Protein AF-A0AAV0UNS2-F1 (afdb_monomer_lite)

Organism: NCBI:txid86335

Secondary structure (DSSP, 8-state):
-------------------------HHHHHHHHHHHHHHHHHHHHHHHHHHHHHT-SGGGGGGHHHHHHHHHHHHHHHHHHHHHH-S-TT------HHHHHHHHHHHHHHHHHHTTTS-HHHHHHHHHHHHHHHHHHHHHHHHHHHHTTGGGGGGG--HHHHHHHHHHHHHHHHHHHHHHHH-S---SHHHHHHHTT-HHHHHHHHHHHHHHHHHHHHHHH---HHHHHHHHHHHHHHHHHHHHHHT--HHHHHHTTSSPPP-PPPPHHHHHHT--GGG--GGGTGGGHHHHHHHHHHHHHHHHHHHHHHHHHHTS---HHHHHHHHHHHHHHHHHHTTS-TTHHHHT-----S-S-HHHHHHHHHHH-

Sequence (369 aa):
MDSLYHGNSSVSRVSLTYKKNVRWNLAHITNALMYGIINSILTIPTMYGYAVILFTHKDFAGFMPALSKLVIYSSAVHQVMFTLVSSLPFSIGQVQDAGLIFLGTMTTSICNSLGDDVPVKAKVTTSIVVISIATASLGVFLVVVGKLKLAALASYLPMPVIGGYLAFIGIFCFYAGLALCTGLVVNSFESMISVFNNAHDVLLCVPGILGGALLFIVSRRYDNSFILSGSILIMPIVFFFILLIGGISVNDARDGGWIDPAKDPATVSDLIGLFDFSLVHWDQLPKQFETWIGMAFIVALSSCLDIAAIELEMGKKLDLNHELKTGWLVKRRQWSAGRLYGVVYFLANYLHLPFQDQLSHRWYLRDYL

Radius of gyration: 22.92 Å; chains: 1; bounding box: 53×53×87 Å

Foldseek 3Di:
DDDDDDDPPPPDPPPCPPPPPDPDDPVNVVVVVVVVVLVCLVVLVVLLLLLCLLQVDPLCLQVSLLSSVLSVLLLVLLQVLCCVQPPDPLFHQDFDLLLSNLLSVLLNVLDVVVPPVADSLLSLLQSLVLSLVLLLVLLVLLLVCLVVVVLVVLVVDDPVVVVVSVVVSVVSVVQSLLCVQQVHNRDDPVSVVVLVVDPLSVVSCVLVVVLVVVLVVCLVPDLDSCSSSVSSVVSVVVVVVCCVVVVNDPVNCCVSVVDPDDDDNDDPVNNVSSNDPVSHPVVSNVVSVVSSVVSSVSLSSVQSVLQVVVCVVVVHHDSSSVRSVSSVVSVVVLVVVCPPPSRSNRSSSHDDTRPPPPSVVVVVVVVPD

Structure (mmCIF, N/CA/C/O backbone):
data_AF-A0AAV0UNS2-F1
#
_entry.id   AF-A0AAV0UNS2-F1
#
loop_
_atom_site.group_PDB
_atom_site.id
_atom_site.type_symbol
_atom_site.label_atom_id
_atom_site.label_alt_id
_atom_site.label_comp_id
_atom_site.label_asym_id
_atom_site.label_entity_id
_atom_site.label_seq_id
_atom_site.pdbx_PDB_ins_code
_atom_site.Cartn_x
_atom_site.Cartn_y
_atom_site.Cartn_z
_atom_site.occupancy
_atom_site.B_iso_or_equiv
_atom_site.auth_seq_id
_atom_site.auth_comp_id
_atom_site.auth_asym_id
_atom_site.auth_atom_id
_atom_site.pdbx_PDB_model_num
ATOM 1 N N . MET A 1 1 ? -20.290 16.309 65.318 1.00 29.72 1 MET A N 1
ATOM 2 C CA . MET A 1 1 ? -19.111 16.387 64.439 1.00 29.72 1 MET A CA 1
ATOM 3 C C . MET A 1 1 ? -19.292 15.331 63.370 1.00 29.72 1 MET A C 1
ATOM 5 O O . MET A 1 1 ? -19.339 14.160 63.711 1.00 29.72 1 MET A O 1
ATOM 9 N N . ASP A 1 2 ? -19.533 15.827 62.155 1.00 26.91 2 ASP A N 1
ATOM 10 C CA . ASP A 1 2 ? -19.316 15.223 60.829 1.00 26.91 2 ASP A CA 1
ATOM 11 C C . ASP A 1 2 ? -20.094 13.931 60.514 1.00 26.91 2 ASP A C 1
ATOM 13 O O . ASP A 1 2 ? -19.799 12.864 61.029 1.00 26.91 2 ASP A O 1
ATOM 17 N N . SER A 1 3 ? -21.232 13.964 59.807 1.00 27.03 3 SER A N 1
ATOM 18 C CA . SER A 1 3 ? -21.504 14.410 58.422 1.00 27.03 3 SER A CA 1
ATOM 19 C C . SER A 1 3 ? -20.817 13.554 57.344 1.00 27.03 3 SER A C 1
ATOM 21 O O . SER A 1 3 ? -19.607 13.375 57.383 1.00 27.03 3 SER A O 1
ATOM 23 N N . LEU A 1 4 ? -21.626 13.128 56.356 1.00 28.44 4 LEU A N 1
ATOM 24 C CA . LEU A 1 4 ? -21.285 12.533 55.047 1.00 28.44 4 LEU A CA 1
ATOM 25 C C . LEU A 1 4 ? -21.248 10.993 54.938 1.00 28.44 4 LEU A C 1
ATOM 27 O O . LEU A 1 4 ? -20.219 10.395 54.658 1.00 28.44 4 LEU A O 1
ATOM 31 N N . TYR A 1 5 ? -22.430 10.367 54.980 1.00 26.53 5 TYR A N 1
ATOM 32 C CA . TYR A 1 5 ? -22.701 9.108 54.266 1.00 26.53 5 TYR A CA 1
ATOM 33 C C . TYR A 1 5 ? -24.011 9.220 53.477 1.00 26.53 5 TYR A C 1
ATOM 35 O O . TYR A 1 5 ? -25.048 8.708 53.876 1.00 26.53 5 TYR A O 1
ATOM 43 N N . HIS A 1 6 ? -23.961 9.911 52.338 1.00 28.58 6 HIS A N 1
ATOM 44 C CA . HIS A 1 6 ? -24.938 9.754 51.259 1.00 28.58 6 HIS A CA 1
ATOM 45 C C . HIS A 1 6 ? -24.231 10.004 49.924 1.00 28.58 6 HIS A C 1
ATOM 47 O O . HIS A 1 6 ? -24.110 11.133 49.464 1.00 28.58 6 HIS A O 1
ATOM 53 N N . GLY A 1 7 ? -23.734 8.929 49.313 1.00 25.73 7 GLY A N 1
ATOM 54 C CA . GLY A 1 7 ? -23.169 8.927 47.967 1.00 25.73 7 GLY A CA 1
ATOM 55 C C . GLY A 1 7 ? -23.899 7.894 47.124 1.00 25.73 7 GLY A C 1
ATOM 56 O O . GLY A 1 7 ? -23.501 6.737 47.066 1.00 25.73 7 GLY A O 1
ATOM 57 N N . ASN A 1 8 ? -25.011 8.316 46.532 1.00 26.17 8 ASN A N 1
ATOM 58 C CA . ASN A 1 8 ? -25.842 7.545 45.619 1.00 26.17 8 ASN A CA 1
ATOM 59 C C . ASN A 1 8 ? -25.010 7.180 44.370 1.00 26.17 8 ASN A C 1
ATOM 61 O O . ASN A 1 8 ? -24.739 8.039 43.532 1.00 26.17 8 ASN A O 1
ATOM 65 N N . SER A 1 9 ? -24.553 5.932 44.249 1.00 30.31 9 SER A N 1
ATOM 66 C CA . SER A 1 9 ? -23.750 5.440 43.119 1.00 30.31 9 SER A CA 1
ATOM 67 C C . SER A 1 9 ? -24.620 5.114 41.900 1.00 30.31 9 SER A C 1
ATOM 69 O O . SER A 1 9 ? -24.625 4.006 41.365 1.00 30.31 9 SER A O 1
ATOM 71 N N . SER A 1 10 ? -25.351 6.110 41.406 1.00 26.86 10 SER A N 1
ATOM 72 C CA . SER A 1 10 ? -25.904 6.077 40.057 1.00 26.86 10 SER A CA 1
ATOM 73 C C . SER A 1 10 ? -24.777 6.370 39.065 1.00 26.86 10 SER A C 1
ATOM 75 O O . SER A 1 10 ? -24.486 7.527 38.765 1.00 26.86 10 SER A O 1
ATOM 77 N N . VAL A 1 11 ? -24.125 5.317 38.564 1.00 32.94 11 VAL A N 1
ATOM 78 C CA . VAL A 1 11 ? -23.246 5.391 37.388 1.00 32.94 11 VAL A CA 1
ATOM 79 C C . VAL A 1 11 ? -24.125 5.765 36.198 1.00 32.94 11 VAL A C 1
ATOM 81 O O . VAL A 1 11 ? -24.793 4.921 35.593 1.00 32.94 11 VAL A O 1
ATOM 84 N N . SER A 1 12 ? -24.182 7.056 35.894 1.00 25.75 12 SER A N 1
ATOM 85 C CA . SER A 1 12 ? -24.863 7.583 34.723 1.00 25.75 12 SER A CA 1
ATOM 86 C C . SER A 1 12 ? -24.152 7.069 33.469 1.00 25.75 12 SER A C 1
ATOM 88 O O . SER A 1 12 ? -23.086 7.538 33.077 1.00 25.75 12 SER A O 1
ATOM 90 N N . ARG A 1 13 ? -24.755 6.074 32.809 1.00 27.77 13 ARG A N 1
ATOM 91 C CA . ARG A 1 13 ? -24.463 5.760 31.407 1.00 27.77 13 ARG A CA 1
ATOM 92 C C . ARG A 1 13 ? -24.881 6.972 30.578 1.00 27.77 13 ARG A C 1
ATOM 94 O O . ARG A 1 13 ? -26.041 7.094 30.193 1.00 27.77 13 ARG A O 1
ATOM 101 N N . VAL A 1 14 ? -23.950 7.886 30.330 1.00 27.25 14 VAL A N 1
ATOM 102 C CA . VAL A 1 14 ? -24.157 8.969 29.369 1.00 27.25 14 VAL A CA 1
ATOM 103 C C . VAL A 1 14 ? -24.091 8.346 27.977 1.00 27.25 14 VAL A C 1
ATOM 105 O O . VAL A 1 14 ? -23.022 8.178 27.399 1.00 27.25 14 VAL A O 1
ATOM 108 N N . SER A 1 15 ? -25.244 7.956 27.436 1.00 25.73 15 SER A N 1
ATOM 109 C CA . SER A 1 15 ? -25.376 7.725 26.001 1.00 25.73 15 SER A CA 1
ATOM 110 C C . SER A 1 15 ? -25.191 9.072 25.304 1.00 25.73 15 SER A C 1
ATOM 112 O O . SER A 1 15 ? -26.091 9.916 25.354 1.00 25.73 15 SER A O 1
ATOM 114 N N . LEU A 1 16 ? -24.034 9.289 24.676 1.00 30.30 16 LEU A N 1
ATOM 115 C CA . LEU A 1 16 ? -23.792 10.414 23.772 1.00 30.30 16 LEU A CA 1
ATOM 116 C C . LEU A 1 16 ? -24.699 10.268 22.544 1.00 30.30 16 LEU A C 1
ATOM 118 O O . LEU A 1 16 ? -24.295 9.826 21.475 1.00 30.30 16 LEU A O 1
ATOM 122 N N . THR A 1 17 ? -25.965 10.638 22.703 1.00 28.89 17 THR A N 1
ATOM 123 C CA . THR A 1 17 ? -26.832 10.922 21.565 1.00 28.89 17 THR A CA 1
ATOM 124 C C . THR A 1 17 ? -26.428 12.312 21.100 1.00 28.89 17 THR A C 1
ATOM 126 O O . THR A 1 17 ? -26.915 13.312 21.627 1.00 28.89 17 THR A O 1
ATOM 129 N N . TYR A 1 18 ? -25.458 12.388 20.188 1.00 36.72 18 TYR A N 1
ATOM 130 C CA . TYR A 1 18 ? -25.029 13.652 19.595 1.00 36.72 18 TYR A CA 1
ATOM 131 C C . TYR A 1 18 ? -26.236 14.271 18.874 1.00 36.72 18 TYR A C 1
ATOM 133 O O . TYR A 1 18 ? -26.641 13.826 17.797 1.00 36.72 18 TYR A O 1
ATOM 141 N N . LYS A 1 19 ? -26.888 15.255 19.508 1.00 32.12 19 LYS A N 1
ATOM 142 C CA . LYS A 1 19 ? -27.992 16.005 18.902 1.00 32.12 19 LYS A CA 1
ATOM 143 C C . LYS A 1 19 ? -27.418 16.796 17.731 1.00 32.12 19 LYS A C 1
ATOM 145 O O . LYS A 1 19 ? -26.701 17.773 17.918 1.00 32.12 19 LYS A O 1
ATOM 150 N N . LYS A 1 20 ? -27.758 16.358 16.522 1.00 39.91 20 LYS A N 1
ATOM 151 C CA . LYS A 1 20 ? -27.354 16.928 15.233 1.00 39.91 20 LYS A CA 1
ATOM 152 C C . LYS A 1 20 ? -28.064 18.269 14.970 1.00 39.91 20 LYS A C 1
ATOM 154 O O . LYS A 1 20 ? -28.811 18.392 14.013 1.00 39.91 20 LYS A O 1
ATOM 159 N N . ASN A 1 21 ? -27.853 19.265 15.830 1.00 38.59 21 ASN A N 1
ATOM 160 C CA . ASN A 1 21 ? -28.236 20.661 15.591 1.00 38.59 21 ASN A CA 1
ATOM 161 C C . ASN A 1 21 ? -26.967 21.501 15.402 1.00 38.59 21 ASN A C 1
ATOM 163 O O . ASN A 1 21 ? -26.696 22.432 16.155 1.00 38.59 21 ASN A O 1
ATOM 167 N N . VAL A 1 22 ? -26.159 21.144 14.402 1.00 54.81 22 VAL A N 1
ATOM 168 C CA . VAL A 1 22 ? -25.036 21.981 13.967 1.00 54.81 22 VAL A CA 1
ATOM 169 C C . VAL A 1 22 ? -25.606 23.038 13.025 1.00 54.81 22 VAL A C 1
ATOM 171 O O . VAL A 1 22 ? -26.056 22.721 11.924 1.00 54.81 22 VAL A O 1
ATOM 174 N N . ARG A 1 23 ? -25.623 24.302 13.457 1.00 51.78 23 ARG A N 1
ATOM 175 C CA . ARG A 1 23 ? -25.775 25.431 12.532 1.00 51.78 23 ARG A CA 1
ATOM 176 C C . ARG A 1 23 ? -24.486 25.505 11.717 1.00 51.78 23 ARG A C 1
ATOM 178 O O . ARG A 1 23 ? -23.434 25.830 12.260 1.00 51.78 23 ARG A O 1
ATOM 185 N N . TRP A 1 24 ? -24.559 25.162 10.434 1.00 60.59 24 TRP A N 1
ATOM 186 C CA . TRP A 1 24 ? -23.425 25.264 9.518 1.00 60.59 24 TRP A CA 1
ATOM 187 C C . TRP A 1 24 ? -23.072 26.736 9.295 1.00 60.59 24 TRP A C 1
ATOM 189 O O . TRP A 1 24 ? -23.617 27.393 8.413 1.00 60.59 24 TRP A O 1
ATOM 199 N N . ASN A 1 25 ? -22.180 27.269 10.124 1.00 73.56 25 ASN A N 1
ATOM 200 C CA . ASN A 1 25 ? -21.570 28.569 9.876 1.00 73.56 25 ASN A CA 1
ATOM 201 C C . ASN A 1 25 ? -20.526 28.435 8.760 1.00 73.56 25 ASN A C 1
ATOM 203 O O . ASN A 1 25 ? -19.869 27.400 8.642 1.00 73.56 25 ASN A O 1
ATOM 207 N N . LEU A 1 26 ? -20.338 29.500 7.974 1.00 76.31 26 LEU A N 1
ATOM 208 C CA . LEU A 1 26 ? -19.384 29.547 6.859 1.00 76.31 26 LEU A CA 1
ATOM 209 C C . LEU A 1 26 ? -17.979 29.071 7.273 1.00 76.31 26 LEU A C 1
ATOM 211 O O . LEU A 1 26 ? -17.360 28.301 6.553 1.00 76.31 26 LEU A O 1
ATOM 215 N N . ALA A 1 27 ? -17.533 29.426 8.482 1.00 75.94 27 ALA A N 1
ATOM 216 C CA . ALA A 1 27 ? -16.258 28.982 9.045 1.00 75.94 27 ALA A CA 1
ATOM 217 C C . ALA A 1 27 ? -16.130 27.450 9.172 1.00 75.94 27 ALA A C 1
ATOM 219 O O . ALA A 1 27 ? -15.062 26.903 8.912 1.00 75.94 27 ALA A O 1
ATOM 220 N N . HIS A 1 28 ? -17.207 26.733 9.514 1.00 76.25 28 HIS A N 1
ATOM 221 C CA . HIS A 1 28 ? -17.174 25.268 9.596 1.00 76.25 28 HIS A CA 1
ATOM 222 C C . HIS A 1 28 ? -17.037 24.626 8.217 1.00 76.25 28 HIS A C 1
ATOM 224 O O . HIS A 1 28 ? -16.311 23.647 8.073 1.00 76.25 28 HIS A O 1
ATOM 230 N N . ILE A 1 29 ? -17.704 25.190 7.207 1.00 80.75 29 ILE A N 1
ATOM 231 C CA . ILE A 1 29 ? -17.598 24.715 5.823 1.00 80.75 29 ILE A CA 1
ATOM 232 C C . ILE A 1 29 ? -16.182 24.969 5.299 1.00 80.75 29 ILE A C 1
ATOM 234 O O . ILE A 1 29 ? -15.572 24.062 4.739 1.00 80.75 29 ILE A O 1
ATOM 238 N N . THR A 1 30 ? -15.633 26.164 5.536 1.00 82.75 30 THR A N 1
ATOM 239 C CA . THR A 1 30 ? -14.265 26.512 5.133 1.00 82.75 30 THR A CA 1
ATOM 240 C C . THR A 1 30 ? -13.237 25.594 5.790 1.00 82.75 30 THR A C 1
ATOM 242 O O . THR A 1 30 ? -12.406 25.023 5.089 1.00 82.75 30 THR A O 1
ATOM 245 N N . ASN A 1 31 ? -13.332 25.368 7.103 1.00 77.75 31 ASN A N 1
ATOM 246 C CA . ASN A 1 31 ? -12.415 24.474 7.812 1.00 77.75 31 ASN A CA 1
ATOM 247 C C . ASN A 1 31 ? -12.531 23.031 7.300 1.00 77.75 31 ASN A C 1
ATOM 249 O O . ASN A 1 31 ? -11.515 22.401 7.021 1.00 77.75 31 ASN A O 1
ATOM 253 N N . ALA A 1 32 ? -13.750 22.516 7.110 1.00 79.12 32 ALA A N 1
ATOM 254 C CA . ALA A 1 32 ? -13.961 21.169 6.578 1.00 79.12 32 ALA A CA 1
ATOM 255 C C . ALA A 1 32 ? -13.375 21.001 5.166 1.00 79.12 32 ALA A C 1
ATOM 257 O O . ALA A 1 32 ? -12.742 19.984 4.883 1.00 79.12 32 ALA A O 1
ATOM 258 N N . LEU A 1 33 ? -13.533 22.005 4.297 1.00 84.81 33 LEU A N 1
ATOM 259 C CA . LEU A 1 33 ? -12.924 22.010 2.965 1.00 84.81 33 LEU A CA 1
ATOM 260 C C . LEU A 1 33 ? -11.395 22.042 3.040 1.00 84.81 33 LEU A C 1
ATOM 262 O O . LEU A 1 33 ? -10.743 21.270 2.343 1.00 84.81 33 LEU A O 1
ATOM 266 N N . MET A 1 34 ? -10.819 22.881 3.904 1.00 82.31 34 MET A N 1
ATOM 267 C CA . MET A 1 34 ? -9.366 22.966 4.085 1.00 82.31 34 MET A CA 1
ATOM 268 C C . MET A 1 34 ? -8.772 21.633 4.555 1.00 82.31 34 MET A C 1
ATOM 270 O O . MET A 1 34 ? -7.816 21.148 3.950 1.00 82.31 34 MET A O 1
ATOM 274 N N . TYR A 1 35 ? -9.370 20.998 5.567 1.00 77.38 35 TYR A N 1
ATOM 275 C CA . TYR A 1 35 ? -8.942 19.677 6.037 1.00 77.38 35 TYR A CA 1
ATOM 276 C C . TYR A 1 35 ? -9.151 18.586 4.979 1.00 77.38 35 TYR A C 1
ATOM 278 O O . TYR A 1 35 ? -8.292 17.724 4.808 1.00 77.38 35 TYR A O 1
ATOM 286 N N . GLY A 1 36 ? -10.247 18.643 4.216 1.00 81.38 36 GLY A N 1
ATOM 287 C CA . GLY A 1 36 ? -10.479 17.733 3.094 1.00 81.38 36 GLY A CA 1
ATOM 288 C C . GLY A 1 36 ? -9.399 17.837 2.013 1.00 81.38 36 GLY A C 1
ATOM 289 O O . GLY A 1 36 ? -8.935 16.814 1.510 1.00 81.38 36 GLY A O 1
ATOM 290 N N . ILE A 1 37 ? -8.954 19.056 1.694 1.00 85.06 37 ILE A N 1
ATOM 291 C CA . ILE A 1 37 ? -7.878 19.304 0.723 1.00 85.06 37 ILE A CA 1
ATOM 292 C C . ILE A 1 37 ? -6.537 18.785 1.252 1.00 85.06 37 ILE A C 1
ATOM 294 O O . ILE A 1 37 ? -5.869 18.036 0.543 1.00 85.06 37 ILE A O 1
ATOM 298 N N . ILE A 1 38 ? -6.172 19.130 2.492 1.00 81.00 38 ILE A N 1
ATOM 299 C CA . ILE A 1 38 ? -4.965 18.626 3.174 1.00 81.00 38 ILE A CA 1
ATOM 300 C C . ILE A 1 38 ? -4.916 17.096 3.100 1.00 81.00 38 ILE A C 1
ATOM 302 O O . ILE A 1 38 ? -3.951 16.520 2.599 1.00 81.00 38 ILE A O 1
ATOM 306 N N . ASN A 1 39 ? -5.995 16.437 3.521 1.00 79.06 39 ASN A N 1
ATOM 307 C CA . ASN A 1 39 ? -6.062 14.981 3.527 1.00 79.06 39 ASN A CA 1
ATOM 308 C C . ASN A 1 39 ? -6.005 14.403 2.111 1.00 79.06 39 ASN A C 1
ATOM 310 O O . ASN A 1 39 ? -5.358 13.386 1.893 1.00 79.06 39 ASN A O 1
ATOM 314 N N . SER A 1 40 ? -6.621 15.049 1.121 1.00 83.75 40 SER A N 1
ATOM 315 C CA . SER A 1 40 ? -6.540 14.592 -0.274 1.00 83.75 40 SER A CA 1
ATOM 316 C C . SER A 1 40 ? -5.105 14.653 -0.812 1.00 83.75 40 SER A C 1
ATOM 318 O O . SER A 1 40 ? -4.659 13.719 -1.474 1.00 83.75 40 SER A O 1
ATOM 320 N N . ILE A 1 41 ? -4.358 15.712 -0.481 1.00 85.12 41 ILE A N 1
ATOM 321 C CA . ILE A 1 41 ? -2.946 15.871 -0.869 1.00 85.12 41 ILE A CA 1
ATOM 322 C C . ILE A 1 41 ? -2.079 14.761 -0.265 1.00 85.12 41 ILE A C 1
ATOM 324 O O . ILE A 1 41 ? -1.210 14.227 -0.949 1.00 85.12 41 ILE A O 1
ATOM 328 N N . LEU A 1 42 ? -2.327 14.398 0.994 1.00 81.62 42 LEU A N 1
ATOM 329 C CA . LEU A 1 42 ? -1.601 13.331 1.688 1.00 81.62 42 LEU A CA 1
ATOM 330 C C . LEU A 1 42 ? -1.965 11.939 1.150 1.00 81.62 42 LEU A C 1
ATOM 332 O O . LEU A 1 42 ? -1.105 11.081 0.945 1.00 81.62 42 LEU A O 1
ATOM 336 N N . THR A 1 43 ? -3.253 11.700 0.917 1.00 79.75 43 THR A N 1
ATOM 337 C CA . THR A 1 43 ? -3.771 10.358 0.624 1.00 79.75 43 THR A CA 1
ATOM 338 C C . THR A 1 43 ? -3.567 9.931 -0.823 1.00 79.75 43 THR A C 1
ATOM 340 O O . THR A 1 43 ? -3.306 8.756 -1.053 1.00 79.75 43 THR A O 1
ATOM 343 N N . ILE A 1 44 ? -3.618 10.836 -1.808 1.00 85.06 44 ILE A N 1
ATOM 344 C CA . ILE A 1 44 ? -3.473 10.463 -3.229 1.00 85.06 44 ILE A CA 1
ATOM 345 C C . ILE A 1 44 ? -2.120 9.782 -3.531 1.00 85.06 44 ILE A C 1
ATOM 347 O O . ILE A 1 44 ? -2.144 8.675 -4.080 1.00 85.06 44 ILE A O 1
ATOM 351 N N . PRO A 1 45 ? -0.952 10.355 -3.166 1.00 85.38 45 PRO A N 1
ATOM 352 C CA . PRO A 1 45 ? 0.339 9.692 -3.373 1.00 85.38 45 PRO A CA 1
ATOM 353 C C . PRO A 1 45 ? 0.430 8.369 -2.609 1.00 85.38 45 PRO A C 1
ATOM 355 O O . PRO A 1 45 ? 0.955 7.383 -3.121 1.00 85.38 45 PRO A O 1
ATOM 358 N N . THR A 1 46 ? -0.152 8.329 -1.410 1.00 82.12 46 THR A N 1
ATOM 359 C CA . THR A 1 46 ? -0.192 7.136 -0.560 1.00 82.12 46 THR A CA 1
ATOM 360 C C . THR A 1 46 ? -0.993 6.006 -1.219 1.00 82.12 46 THR A C 1
ATOM 362 O O . THR A 1 46 ? -0.517 4.876 -1.284 1.00 82.12 46 THR A O 1
ATOM 365 N N . MET A 1 47 ? -2.158 6.300 -1.813 1.00 82.88 47 MET A N 1
ATOM 366 C CA . MET A 1 47 ? -2.956 5.314 -2.558 1.00 82.88 47 MET A CA 1
ATOM 367 C C . MET A 1 47 ? -2.213 4.768 -3.780 1.00 82.88 47 MET A C 1
ATOM 369 O O . MET A 1 47 ? -2.350 3.586 -4.101 1.00 82.88 47 MET A O 1
ATOM 373 N N . TYR A 1 48 ? -1.425 5.606 -4.461 1.00 85.19 48 TYR A N 1
ATOM 374 C CA . TYR A 1 48 ? -0.569 5.138 -5.550 1.00 85.19 48 TYR A CA 1
ATOM 375 C C . TYR A 1 48 ? 0.512 4.185 -5.031 1.00 85.19 48 TYR A C 1
ATOM 377 O O . TYR A 1 48 ? 0.662 3.085 -5.564 1.00 85.19 48 TYR A O 1
ATOM 385 N N . GLY A 1 49 ? 1.185 4.555 -3.936 1.00 84.56 49 GLY A N 1
ATOM 386 C CA . GLY A 1 49 ? 2.137 3.686 -3.246 1.00 84.56 49 GLY A CA 1
ATOM 387 C C . GLY A 1 49 ? 1.521 2.336 -2.875 1.00 84.56 49 GLY A C 1
ATOM 388 O O . GLY A 1 49 ? 2.099 1.287 -3.153 1.00 84.56 49 GLY A O 1
ATOM 389 N N . TYR A 1 50 ? 0.293 2.342 -2.353 1.00 85.06 50 TYR A N 1
ATOM 390 C CA . TYR A 1 50 ? -0.418 1.113 -2.018 1.00 85.06 50 TYR A CA 1
ATOM 391 C C . TYR A 1 50 ? -0.732 0.233 -3.225 1.00 85.06 50 TYR A C 1
ATOM 393 O O . TYR A 1 50 ? -0.663 -0.991 -3.117 1.00 85.06 50 TYR A O 1
ATOM 401 N N . ALA A 1 51 ? -1.052 0.823 -4.377 1.00 86.06 51 ALA A N 1
ATOM 402 C CA . ALA A 1 51 ? -1.269 0.056 -5.597 1.00 86.06 51 ALA A CA 1
ATOM 403 C C . ALA A 1 51 ? 0.008 -0.685 -6.029 1.00 86.06 51 ALA A C 1
ATOM 405 O O . ALA A 1 51 ? -0.061 -1.865 -6.363 1.00 86.06 51 ALA A O 1
ATOM 406 N N . VAL A 1 52 ? 1.172 -0.036 -5.964 1.00 84.50 52 VAL A N 1
ATOM 407 C CA . VAL A 1 52 ? 2.463 -0.670 -6.296 1.00 84.50 52 VAL A CA 1
ATOM 408 C C . VAL A 1 52 ? 2.809 -1.796 -5.314 1.00 84.50 52 VAL A C 1
ATOM 410 O O . VAL A 1 52 ? 3.295 -2.853 -5.716 1.00 84.50 52 VAL A O 1
ATOM 413 N N . ILE A 1 53 ? 2.490 -1.609 -4.032 1.00 83.25 53 ILE A N 1
ATOM 414 C CA . ILE A 1 53 ? 2.687 -2.628 -2.993 1.00 83.25 53 ILE A CA 1
ATOM 415 C C . ILE A 1 53 ? 1.752 -3.834 -3.183 1.00 83.25 53 ILE A C 1
ATOM 417 O O . ILE A 1 53 ? 2.153 -4.976 -2.977 1.00 83.25 53 ILE A O 1
ATOM 421 N N . LEU A 1 54 ? 0.496 -3.607 -3.575 1.00 86.19 54 LEU A N 1
ATOM 422 C CA . LEU A 1 54 ? -0.465 -4.686 -3.831 1.00 86.19 54 LEU A CA 1
ATOM 423 C C . LEU A 1 54 ? -0.127 -5.493 -5.080 1.00 86.19 54 LEU A C 1
ATOM 425 O O . LEU A 1 54 ? -0.424 -6.685 -5.144 1.00 86.19 54 LEU A O 1
ATOM 429 N N . PHE A 1 55 ? 0.433 -4.837 -6.091 1.00 87.81 55 PHE A N 1
ATOM 430 C CA . PHE A 1 55 ? 0.569 -5.381 -7.436 1.00 87.81 55 PHE A CA 1
ATOM 431 C C . PHE A 1 55 ? 2.030 -5.394 -7.889 1.00 87.81 55 PHE A C 1
ATOM 433 O O . PHE A 1 55 ? 2.354 -4.994 -9.002 1.00 87.81 55 PHE A O 1
ATOM 440 N N . THR A 1 56 ? 2.920 -5.880 -7.022 1.00 83.81 56 THR A N 1
ATOM 441 C CA . THR A 1 56 ? 4.372 -5.867 -7.261 1.00 83.81 56 THR A CA 1
ATOM 442 C C . THR A 1 56 ? 4.822 -6.888 -8.315 1.00 83.81 56 THR A C 1
ATOM 444 O O . THR A 1 56 ? 5.881 -6.740 -8.914 1.00 83.81 56 THR A O 1
ATOM 447 N N . HIS A 1 57 ? 4.039 -7.938 -8.580 1.00 87.25 57 HIS A N 1
ATOM 448 C CA . HIS A 1 57 ? 4.407 -8.954 -9.570 1.00 87.25 57 HIS A CA 1
ATOM 449 C C . HIS A 1 57 ? 4.441 -8.382 -11.004 1.00 87.25 57 HIS A C 1
ATOM 451 O O . HIS A 1 57 ? 3.536 -7.652 -11.410 1.00 87.25 57 HIS A O 1
ATOM 457 N N . LYS A 1 58 ? 5.439 -8.786 -11.808 1.00 86.44 58 LYS A N 1
ATOM 458 C CA . LYS A 1 58 ? 5.672 -8.311 -13.193 1.00 86.44 58 LYS A CA 1
ATOM 459 C C . LYS A 1 58 ? 4.426 -8.360 -14.092 1.00 86.44 58 LYS A C 1
ATOM 461 O O . LYS A 1 58 ? 4.210 -7.471 -14.911 1.00 86.44 58 LYS A O 1
ATOM 466 N N . ASP A 1 59 ? 3.573 -9.363 -13.893 1.00 89.19 59 ASP A N 1
ATOM 467 C CA . ASP A 1 59 ? 2.346 -9.580 -14.671 1.00 89.19 59 ASP A CA 1
ATOM 468 C C . ASP A 1 59 ? 1.325 -8.440 -14.510 1.00 89.19 59 ASP A C 1
ATOM 470 O O . ASP A 1 59 ? 0.494 -8.216 -15.391 1.00 89.19 59 ASP A O 1
ATOM 474 N N . PHE A 1 60 ? 1.398 -7.670 -13.421 1.00 88.88 60 PHE A N 1
ATOM 475 C CA . PHE A 1 60 ? 0.525 -6.518 -13.207 1.00 88.88 60 PHE A CA 1
ATOM 476 C C . PHE A 1 60 ? 0.985 -5.262 -13.947 1.00 88.88 60 PHE A C 1
ATOM 478 O O . PHE A 1 60 ? 0.170 -4.357 -14.135 1.00 88.88 60 PHE A O 1
ATOM 485 N N . ALA A 1 61 ? 2.237 -5.197 -14.418 1.00 85.56 61 ALA A N 1
ATOM 486 C CA . ALA A 1 61 ? 2.826 -3.983 -14.986 1.00 85.56 61 ALA A CA 1
ATOM 487 C C . ALA A 1 61 ? 1.958 -3.377 -16.101 1.00 85.56 61 ALA A C 1
ATOM 489 O O . ALA A 1 61 ? 1.747 -2.164 -16.140 1.00 85.56 61 ALA A O 1
ATOM 490 N N . GLY A 1 62 ? 1.402 -4.209 -16.990 1.00 85.81 62 GLY A N 1
ATOM 491 C CA . GLY A 1 62 ? 0.505 -3.780 -18.073 1.00 85.81 62 GLY A CA 1
ATOM 492 C C . GLY A 1 62 ? -0.824 -3.183 -17.594 1.00 85.81 62 GLY A C 1
ATOM 493 O O . GLY A 1 62 ? -1.366 -2.298 -18.248 1.00 85.81 62 GLY A O 1
ATOM 494 N N . PHE A 1 63 ? -1.311 -3.609 -16.429 1.00 87.94 63 PHE A N 1
ATOM 495 C CA . PHE A 1 63 ? -2.603 -3.218 -15.862 1.00 87.94 63 PHE A CA 1
ATOM 496 C C . PHE A 1 63 ? -2.491 -2.147 -14.767 1.00 87.94 63 PHE A C 1
ATOM 498 O O . PHE A 1 63 ? -3.519 -1.658 -14.298 1.00 87.94 63 PHE A O 1
ATOM 505 N N . MET A 1 64 ? -1.278 -1.726 -14.387 1.00 87.25 64 MET A N 1
ATOM 506 C CA . MET A 1 64 ? -1.047 -0.729 -13.331 1.00 87.25 64 MET A CA 1
ATOM 507 C C . MET A 1 64 ? -1.869 0.566 -13.464 1.00 87.25 64 MET A C 1
ATOM 509 O O . MET A 1 64 ? -2.399 1.018 -12.446 1.00 87.25 64 MET A O 1
ATOM 513 N N . PRO A 1 65 ? -2.084 1.152 -14.662 1.00 88.38 65 PRO A N 1
ATOM 514 C CA . PRO A 1 65 ? -2.960 2.319 -14.797 1.00 88.38 65 PRO A CA 1
ATOM 515 C C . PRO A 1 65 ? -4.415 2.047 -14.384 1.00 88.38 65 PRO A C 1
ATOM 517 O O . PRO A 1 65 ? -5.072 2.919 -13.820 1.00 88.38 65 PRO A O 1
ATOM 520 N N . ALA A 1 66 ? -4.933 0.842 -14.642 1.00 87.69 66 ALA A N 1
ATOM 521 C CA . ALA A 1 66 ? -6.283 0.448 -14.240 1.00 87.69 66 ALA A CA 1
ATOM 522 C C . ALA A 1 66 ? -6.340 0.070 -12.752 1.00 87.69 66 ALA A C 1
ATOM 524 O O . ALA A 1 66 ? -7.264 0.474 -12.047 1.00 87.69 66 ALA A O 1
ATOM 525 N N . LEU A 1 67 ? -5.327 -0.650 -12.260 1.00 88.25 67 LEU A N 1
ATOM 526 C CA . LEU A 1 67 ? -5.220 -1.097 -10.868 1.00 88.25 67 LEU A CA 1
ATOM 527 C C . LEU A 1 67 ? -5.036 0.070 -9.888 1.00 88.25 67 LEU A C 1
ATOM 529 O O . LEU A 1 67 ? -5.705 0.122 -8.860 1.00 88.25 67 LEU A O 1
ATOM 533 N N . SER A 1 68 ? -4.195 1.050 -10.219 1.00 87.44 68 SER A N 1
ATOM 534 C CA . SER A 1 68 ? -4.021 2.265 -9.407 1.00 87.44 68 SER A CA 1
ATOM 535 C C . SER A 1 68 ? -5.308 3.090 -9.333 1.00 87.44 68 SER A C 1
ATOM 537 O O . SER A 1 68 ? -5.732 3.475 -8.241 1.00 87.44 68 SER A O 1
ATOM 539 N N . LYS A 1 69 ? -6.005 3.285 -10.463 1.00 87.50 69 LYS A N 1
ATOM 540 C CA . LYS A 1 69 ? -7.333 3.922 -10.482 1.00 87.50 69 LYS A CA 1
ATOM 541 C C . LYS A 1 69 ? -8.349 3.150 -9.649 1.00 87.50 69 LYS A C 1
ATOM 543 O O . LYS A 1 69 ? -9.144 3.769 -8.945 1.00 87.50 69 LYS A O 1
ATOM 548 N N . LEU A 1 70 ? -8.314 1.820 -9.703 1.00 84.75 70 LEU A N 1
ATOM 549 C CA . LEU A 1 70 ? -9.178 0.961 -8.902 1.00 84.75 70 LEU A CA 1
ATOM 550 C C . LEU A 1 70 ? -8.934 1.157 -7.395 1.00 84.75 70 LEU A C 1
ATOM 552 O O . LEU A 1 70 ? -9.901 1.298 -6.647 1.00 84.75 70 LEU A O 1
ATOM 556 N N . VAL A 1 71 ? -7.673 1.215 -6.954 1.00 84.25 71 VAL A N 1
ATOM 557 C CA . VAL A 1 71 ? -7.305 1.456 -5.545 1.00 84.25 71 VAL A CA 1
ATOM 558 C C . VAL A 1 71 ? -7.749 2.848 -5.083 1.00 84.25 71 VAL A C 1
ATOM 560 O O . VAL A 1 71 ? -8.373 2.973 -4.028 1.00 84.25 71 VAL A O 1
ATOM 563 N N . ILE A 1 72 ? -7.518 3.887 -5.891 1.00 83.94 72 ILE A N 1
ATOM 564 C CA . ILE A 1 72 ? -7.962 5.258 -5.582 1.00 83.94 72 ILE A CA 1
ATOM 565 C C . ILE A 1 72 ? -9.493 5.326 -5.494 1.00 83.94 72 ILE A C 1
ATOM 567 O O . ILE A 1 72 ? -10.041 5.885 -4.543 1.00 83.94 72 ILE A O 1
ATOM 571 N N . TYR A 1 73 ? -10.199 4.726 -6.456 1.00 84.12 73 TYR A N 1
ATOM 572 C CA . TYR A 1 73 ? -11.662 4.698 -6.463 1.00 84.12 73 TYR A CA 1
ATOM 573 C C . TYR A 1 73 ? -12.218 3.927 -5.254 1.00 84.12 73 TYR A C 1
ATOM 575 O O . TYR A 1 73 ? -13.150 4.393 -4.599 1.00 84.12 73 TYR A O 1
ATOM 583 N N . SER A 1 74 ? -11.596 2.801 -4.900 1.00 78.25 74 SER A N 1
ATOM 584 C CA . SER A 1 74 ? -11.896 2.038 -3.686 1.00 78.25 74 SER A CA 1
ATOM 585 C C . SER A 1 74 ? -11.765 2.897 -2.421 1.00 78.25 74 SER A C 1
ATOM 587 O O . SER A 1 74 ? -12.682 2.928 -1.598 1.00 78.25 74 SER A O 1
ATOM 589 N N . SER A 1 75 ? -10.675 3.658 -2.289 1.00 78.56 75 SER A N 1
ATOM 590 C CA . SER A 1 75 ? -10.454 4.570 -1.157 1.00 78.56 75 SER A CA 1
ATOM 591 C C . SER A 1 75 ? -11.508 5.681 -1.082 1.00 78.56 75 SER A C 1
ATOM 593 O O . SER A 1 75 ? -12.079 5.934 -0.021 1.00 78.56 75 SER A O 1
ATOM 595 N N . ALA A 1 76 ? -11.871 6.279 -2.221 1.00 81.31 76 ALA A N 1
ATOM 596 C CA . ALA A 1 76 ? -12.929 7.287 -2.274 1.00 81.31 76 ALA A CA 1
ATOM 597 C C . ALA A 1 76 ? -14.287 6.727 -1.809 1.00 81.31 76 ALA A C 1
ATOM 599 O O . ALA A 1 76 ? -14.976 7.348 -0.996 1.00 81.31 76 ALA A O 1
ATOM 600 N N . VAL A 1 77 ? -14.660 5.528 -2.277 1.00 78.81 77 VAL A N 1
ATOM 601 C CA . VAL A 1 77 ? -15.883 4.839 -1.830 1.00 78.81 77 VAL A CA 1
ATOM 602 C C . VAL A 1 77 ? -15.819 4.539 -0.331 1.00 78.81 77 VAL A C 1
ATOM 604 O O . VAL A 1 77 ? -16.808 4.752 0.375 1.00 78.81 77 VAL A O 1
ATOM 607 N N . HIS A 1 78 ? -14.666 4.089 0.167 1.00 73.44 78 HIS A N 1
ATOM 608 C CA . HIS A 1 78 ? -14.460 3.826 1.588 1.00 73.44 78 HIS A CA 1
ATOM 609 C C . HIS A 1 78 ? -14.683 5.081 2.443 1.00 73.44 78 HIS A C 1
ATOM 611 O O . HIS A 1 78 ? -15.478 5.049 3.385 1.00 73.44 78 HIS A O 1
ATOM 617 N N . GLN A 1 79 ? -14.057 6.203 2.076 1.00 75.56 79 GLN A N 1
ATOM 618 C CA . GLN A 1 79 ? -14.194 7.469 2.794 1.00 75.56 79 GLN A CA 1
ATOM 619 C C . GLN A 1 79 ? -15.645 7.964 2.802 1.00 75.56 79 GLN A C 1
ATOM 621 O O . GLN A 1 79 ? -16.142 8.364 3.854 1.00 75.56 79 GLN A O 1
ATOM 626 N N . VAL A 1 80 ? -16.358 7.887 1.671 1.00 78.38 80 VAL A N 1
ATOM 627 C CA . VAL A 1 80 ? -17.786 8.255 1.600 1.00 78.38 80 VAL A CA 1
ATOM 628 C C . VAL A 1 80 ? -18.608 7.426 2.585 1.00 78.38 80 VAL A C 1
ATOM 630 O O . VAL A 1 80 ? -19.432 7.966 3.324 1.00 78.38 80 VAL A O 1
ATOM 633 N N . MET A 1 81 ? -18.370 6.117 2.636 1.00 68.31 81 MET A N 1
ATOM 634 C CA . MET A 1 81 ? -19.080 5.225 3.550 1.00 68.31 81 MET A CA 1
ATOM 635 C C . MET A 1 81 ? -18.759 5.543 5.017 1.00 68.31 81 MET A C 1
ATOM 637 O O . MET A 1 81 ? -19.674 5.584 5.847 1.00 68.31 81 MET A O 1
ATOM 641 N N . PHE A 1 82 ? -17.497 5.850 5.327 1.00 66.50 82 PHE A N 1
ATOM 642 C CA . PHE A 1 82 ? -17.077 6.283 6.659 1.00 66.50 82 PHE A CA 1
ATOM 643 C C . PHE A 1 82 ? -17.775 7.586 7.067 1.00 66.50 82 PHE A C 1
ATOM 645 O O . PHE A 1 82 ? -18.373 7.656 8.138 1.00 66.50 82 PHE A O 1
ATOM 652 N N . THR A 1 83 ? -17.799 8.587 6.186 1.00 70.75 83 THR A N 1
ATOM 653 C CA . THR A 1 83 ? -18.477 9.869 6.425 1.00 70.75 83 THR A CA 1
ATOM 654 C C . THR A 1 83 ? -19.984 9.705 6.645 1.00 70.75 83 THR A C 1
ATOM 656 O O . THR A 1 83 ? -20.575 10.431 7.445 1.00 70.75 83 THR A O 1
ATOM 659 N N . LEU A 1 84 ? -20.629 8.754 5.963 1.00 70.38 84 LEU A N 1
ATOM 660 C CA . LEU A 1 84 ? -22.073 8.536 6.083 1.00 70.38 84 LEU A CA 1
ATOM 661 C C . LEU A 1 84 ? -22.486 7.801 7.362 1.00 70.38 84 LEU A C 1
ATOM 663 O O . LEU A 1 84 ? -23.627 7.967 7.804 1.00 70.38 84 LEU A O 1
ATOM 667 N N . VAL A 1 85 ? -21.620 6.949 7.918 1.00 61.62 85 VAL A N 1
ATOM 668 C CA . VAL A 1 85 ? -22.040 5.984 8.947 1.00 61.62 85 VAL A CA 1
ATOM 669 C C . VAL A 1 85 ? -21.195 6.005 10.224 1.00 61.62 85 VAL A C 1
ATOM 671 O O . VAL A 1 85 ? -21.630 5.464 11.242 1.00 61.62 85 VAL A O 1
ATOM 674 N N . SER A 1 86 ? -20.041 6.669 10.224 1.00 57.22 86 SER A N 1
ATOM 675 C CA . SER A 1 86 ? -19.253 6.879 11.439 1.00 57.22 86 SER A CA 1
ATOM 676 C C . SER A 1 86 ? -19.977 7.754 12.462 1.00 57.22 86 SER A C 1
ATOM 678 O O . SER A 1 86 ? -20.677 8.710 12.120 1.00 57.22 86 SER A O 1
ATOM 680 N N . SER A 1 87 ? -19.781 7.422 13.738 1.00 53.25 87 SER A N 1
ATOM 681 C CA . SER A 1 87 ? -20.160 8.226 14.905 1.00 53.25 87 SER A CA 1
ATOM 682 C C . SER A 1 87 ? -19.213 9.404 15.142 1.00 53.25 87 SER A C 1
ATOM 684 O O . SER A 1 87 ? -19.575 10.337 15.862 1.00 53.25 87 SER A O 1
ATOM 686 N N . LEU A 1 88 ? -18.014 9.367 14.556 1.00 54.38 88 LEU A N 1
ATOM 687 C CA . LEU A 1 88 ? -16.951 10.330 14.809 1.00 54.38 88 LEU A CA 1
ATOM 688 C C . LEU A 1 88 ? -16.990 11.470 13.768 1.00 54.38 88 LEU A C 1
ATOM 690 O O . LEU A 1 88 ? -17.002 11.209 12.566 1.00 54.38 88 LEU A O 1
ATOM 694 N N . PRO A 1 89 ? -17.022 12.751 14.188 1.00 52.81 89 PRO A N 1
ATOM 695 C CA . PRO A 1 89 ? -17.139 13.876 13.257 1.00 52.81 89 PRO A CA 1
ATOM 696 C C . PRO A 1 89 ? -15.875 14.173 12.430 1.00 52.81 89 PRO A C 1
ATOM 698 O O . PRO A 1 89 ? -15.968 14.879 11.433 1.00 52.81 89 PRO A O 1
ATOM 701 N N . PHE A 1 90 ? -14.711 13.647 12.816 1.00 58.06 90 PHE A N 1
ATOM 702 C CA . PHE A 1 90 ? -13.396 13.982 12.242 1.00 58.06 90 PHE A CA 1
ATOM 703 C C . PHE A 1 90 ? -12.834 12.836 11.371 1.00 58.06 90 PHE A C 1
ATOM 705 O O . PHE A 1 90 ? -11.647 12.728 11.109 1.00 58.06 90 PHE A O 1
ATOM 712 N N . SER A 1 91 ? -13.714 11.939 10.946 1.00 57.94 91 SER A N 1
ATOM 713 C CA . SER A 1 91 ? -13.382 10.548 10.712 1.00 57.94 91 SER A CA 1
ATOM 714 C C . SER A 1 91 ? -12.823 10.230 9.322 1.00 57.94 91 SER A C 1
ATOM 716 O O . SER A 1 91 ? -13.549 10.360 8.331 1.00 57.94 91 SER A O 1
ATOM 718 N N . ILE A 1 92 ? -11.574 9.758 9.243 1.00 62.06 92 ILE A N 1
ATOM 719 C CA . ILE A 1 92 ? -10.895 9.464 7.971 1.00 62.06 92 ILE A CA 1
ATOM 720 C C . ILE A 1 92 ? -10.765 7.949 7.779 1.00 62.06 92 ILE A C 1
ATOM 722 O O . ILE A 1 92 ? -10.031 7.281 8.499 1.00 62.06 92 ILE A O 1
ATOM 726 N N . GLY A 1 93 ? -11.474 7.398 6.797 1.00 60.47 93 GLY A N 1
ATOM 727 C CA . GLY A 1 93 ? -11.320 6.000 6.410 1.00 60.47 93 GLY A CA 1
ATOM 728 C C . GLY A 1 93 ? -10.134 5.858 5.464 1.00 60.47 93 GLY A C 1
ATOM 729 O O . GLY A 1 93 ? -10.201 6.356 4.342 1.00 60.47 93 GLY A O 1
ATOM 730 N N . GLN A 1 94 ? -9.073 5.176 5.892 1.00 60.56 94 GLN A N 1
ATOM 731 C CA . GLN A 1 94 ? -7.901 4.856 5.069 1.00 60.56 94 GLN A CA 1
ATOM 732 C C . GLN A 1 94 ? -7.610 3.351 5.072 1.00 60.56 94 GLN A C 1
ATOM 734 O O . GLN A 1 94 ? -8.163 2.589 5.867 1.00 60.56 94 GLN A O 1
ATOM 739 N N . VAL A 1 95 ? -6.768 2.921 4.132 1.00 64.25 95 VAL A N 1
ATOM 740 C CA . VAL A 1 95 ? -6.300 1.533 4.029 1.00 64.25 95 VAL A CA 1
ATOM 741 C C . VAL A 1 95 ? -5.213 1.296 5.078 1.00 64.25 95 VAL A C 1
ATOM 743 O O . VAL A 1 95 ? -4.345 2.140 5.250 1.00 64.25 95 VAL A O 1
ATOM 746 N N . GLN A 1 96 ? -5.243 0.156 5.775 1.00 66.12 96 GLN A N 1
ATOM 747 C CA . GLN A 1 96 ? -4.236 -0.157 6.792 1.00 66.12 96 GLN A CA 1
ATOM 748 C C . GLN A 1 96 ? -2.994 -0.811 6.197 1.00 66.12 96 GLN A C 1
ATOM 750 O O . GLN A 1 96 ? -3.075 -1.865 5.558 1.00 66.12 96 GLN A O 1
ATOM 755 N N . ASP A 1 97 ? -1.838 -0.221 6.501 1.00 70.69 97 ASP A N 1
ATOM 756 C CA . ASP A 1 97 ? -0.526 -0.630 5.989 1.00 70.69 97 ASP A CA 1
ATOM 757 C C . ASP A 1 97 ? -0.207 -2.091 6.317 1.00 70.69 97 ASP A C 1
ATOM 759 O O . ASP A 1 97 ? 0.191 -2.861 5.445 1.00 70.69 97 ASP A O 1
ATOM 763 N N . ALA A 1 98 ? -0.448 -2.496 7.571 1.00 72.94 98 ALA A N 1
ATOM 764 C CA . ALA A 1 98 ? -0.113 -3.827 8.083 1.00 72.94 98 ALA A CA 1
ATOM 765 C C . ALA A 1 98 ? -0.760 -4.953 7.272 1.00 72.94 98 ALA A C 1
ATOM 767 O O . ALA A 1 98 ? -0.203 -6.035 7.099 1.00 72.94 98 ALA A O 1
ATOM 768 N N . GLY A 1 99 ? -1.959 -4.696 6.779 1.00 78.12 99 GLY A N 1
ATOM 769 C CA . GLY A 1 99 ? -2.733 -5.684 6.078 1.00 78.12 99 GLY A CA 1
ATOM 770 C C . GLY A 1 99 ? -2.542 -5.671 4.556 1.00 78.12 99 GLY A C 1
ATOM 771 O O . GLY A 1 99 ? -2.746 -6.691 3.890 1.00 78.12 99 GLY A O 1
ATOM 772 N N . LEU A 1 100 ? -2.055 -4.555 4.012 1.00 81.88 100 LEU A N 1
ATOM 773 C CA . LEU A 1 100 ? -1.637 -4.431 2.619 1.00 81.88 100 LEU A CA 1
ATOM 774 C C . LEU A 1 100 ? -0.521 -5.423 2.259 1.00 81.88 100 LEU A C 1
ATOM 776 O O . LEU A 1 100 ? -0.534 -5.995 1.171 1.00 81.88 100 LEU A O 1
ATOM 780 N N . ILE A 1 101 ? 0.386 -5.677 3.209 1.00 80.75 101 ILE A N 1
ATOM 781 C CA . ILE A 1 101 ? 1.476 -6.664 3.122 1.00 80.75 101 ILE A CA 1
ATOM 782 C C . ILE A 1 101 ? 0.939 -8.034 2.714 1.00 80.75 101 ILE A C 1
ATOM 784 O O . ILE A 1 101 ? 1.415 -8.671 1.772 1.00 80.75 101 ILE A O 1
ATOM 788 N N . PHE A 1 102 ? -0.076 -8.492 3.442 1.00 86.62 102 PHE A N 1
ATOM 789 C CA . PHE A 1 102 ? -0.655 -9.809 3.243 1.00 86.62 102 PHE A CA 1
ATOM 790 C C . PHE A 1 102 ? -1.413 -9.875 1.925 1.00 86.62 102 PHE A C 1
ATOM 792 O O . PHE A 1 102 ? -1.295 -10.869 1.215 1.00 86.62 102 PHE A O 1
ATOM 799 N N . LEU A 1 103 ? -2.131 -8.811 1.558 1.00 89.19 103 LEU A N 1
ATOM 800 C CA . LEU A 1 103 ? -2.800 -8.750 0.262 1.00 89.19 103 LEU A CA 1
ATOM 801 C C . LEU A 1 103 ? -1.806 -8.786 -0.906 1.00 89.19 103 LEU A C 1
ATOM 803 O O . LEU A 1 103 ? -2.019 -9.562 -1.833 1.00 89.19 103 LEU A O 1
ATOM 807 N N . GLY A 1 104 ? -0.711 -8.021 -0.849 1.00 87.62 104 GLY A N 1
ATOM 808 C CA . GLY A 1 104 ? 0.350 -8.063 -1.865 1.00 87.62 104 GLY A CA 1
ATOM 809 C C . GLY A 1 104 ? 1.061 -9.422 -1.927 1.00 87.62 104 GLY A C 1
ATOM 810 O O . GLY A 1 104 ? 1.437 -9.907 -2.997 1.00 87.62 104 GLY A O 1
ATOM 811 N N . THR A 1 105 ? 1.174 -10.103 -0.785 1.00 88.94 105 THR A N 1
ATOM 812 C CA . THR A 1 105 ? 1.672 -11.485 -0.733 1.00 88.94 105 THR A CA 1
ATOM 813 C C . THR A 1 105 ? 0.698 -12.454 -1.407 1.00 88.94 105 THR A C 1
ATOM 815 O O . THR A 1 105 ? 1.130 -13.306 -2.181 1.00 88.94 105 THR A O 1
ATOM 818 N N . MET A 1 106 ? -0.613 -12.308 -1.180 1.00 91.38 106 MET A N 1
ATOM 819 C CA . MET A 1 106 ? -1.637 -13.134 -1.831 1.00 91.38 106 MET A CA 1
ATOM 820 C C . MET A 1 106 ? -1.654 -12.934 -3.348 1.00 91.38 106 MET A C 1
ATOM 822 O O . MET A 1 106 ? -1.665 -13.919 -4.080 1.00 91.38 106 MET A O 1
ATOM 826 N N . THR A 1 107 ? -1.631 -11.692 -3.846 1.00 91.88 107 THR A N 1
ATOM 827 C CA . THR A 1 107 ? -1.610 -11.424 -5.299 1.00 91.88 107 THR A CA 1
ATOM 828 C C . THR A 1 107 ? -0.362 -12.012 -5.959 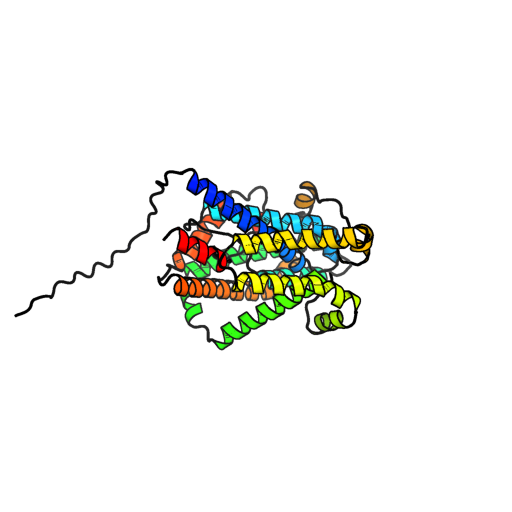1.00 91.88 107 THR A C 1
ATOM 830 O O . THR A 1 107 ? -0.458 -12.650 -7.006 1.00 91.88 107 THR A O 1
ATOM 833 N N . THR A 1 108 ? 0.801 -11.871 -5.320 1.00 90.94 108 THR A N 1
ATOM 834 C CA . THR A 1 108 ? 2.064 -12.449 -5.802 1.00 90.94 108 THR A CA 1
ATOM 835 C C . THR A 1 108 ? 2.021 -13.980 -5.783 1.00 90.94 108 THR A C 1
ATOM 837 O O . THR A 1 108 ? 2.396 -14.621 -6.763 1.00 90.94 108 THR A O 1
ATOM 840 N N . SER A 1 109 ? 1.506 -14.575 -4.703 1.00 92.75 109 SER A N 1
ATOM 841 C CA . SER A 1 109 ? 1.314 -16.025 -4.557 1.00 92.75 109 SER A CA 1
ATOM 842 C C . SER A 1 109 ? 0.399 -16.599 -5.645 1.00 92.75 109 SER A C 1
ATOM 844 O O . SER A 1 109 ? 0.729 -17.618 -6.254 1.00 92.75 109 SER A O 1
ATOM 846 N N . ILE A 1 110 ? -0.708 -15.916 -5.957 1.00 94.00 110 ILE A N 1
ATOM 847 C CA . ILE A 1 110 ? -1.644 -16.307 -7.022 1.00 94.00 110 ILE A CA 1
ATOM 848 C C . ILE A 1 110 ? -0.953 -16.288 -8.388 1.00 94.00 110 ILE A C 1
ATOM 850 O O . ILE A 1 110 ? -1.045 -17.267 -9.130 1.00 94.00 110 ILE A O 1
ATOM 854 N N . CYS A 1 111 ? -0.237 -15.209 -8.718 1.00 93.00 111 CYS A N 1
ATOM 855 C CA . CYS A 1 111 ? 0.484 -15.108 -9.989 1.00 93.00 111 CYS A CA 1
ATOM 856 C C . CYS A 1 111 ? 1.544 -16.208 -10.140 1.00 93.00 111 CYS A C 1
ATOM 858 O O . CYS A 1 111 ? 1.625 -16.828 -11.201 1.00 93.00 111 CYS A O 1
ATOM 860 N N . ASN A 1 112 ? 2.289 -16.498 -9.069 1.00 92.31 112 ASN A N 1
ATOM 861 C CA . ASN A 1 112 ? 3.289 -17.565 -9.051 1.00 92.31 112 ASN A CA 1
ATOM 862 C C . ASN A 1 112 ? 2.652 -18.958 -9.176 1.00 92.31 112 ASN A C 1
ATOM 864 O O . ASN A 1 112 ? 3.160 -19.796 -9.915 1.00 92.31 112 ASN A O 1
ATOM 868 N N . SER A 1 113 ? 1.532 -19.218 -8.488 1.00 93.06 113 SER A N 1
ATOM 869 C CA . SER A 1 113 ? 0.866 -20.527 -8.538 1.00 93.06 113 SER A CA 1
ATOM 870 C C . SER A 1 113 ? 0.185 -20.805 -9.876 1.00 93.06 113 SER A C 1
ATOM 872 O O . SER A 1 113 ? 0.041 -21.979 -10.216 1.00 93.06 113 SER A O 1
ATOM 874 N N . LEU A 1 114 ? -0.298 -19.782 -10.582 1.00 92.19 114 LEU A N 1
ATOM 875 C CA . LEU A 1 114 ? -0.939 -19.956 -11.889 1.00 92.19 114 LEU A CA 1
ATOM 876 C C . LEU A 1 114 ? 0.083 -20.190 -13.013 1.00 92.19 114 LEU A C 1
ATOM 878 O O . LEU A 1 114 ? -0.293 -20.728 -14.050 1.00 92.19 114 LEU A O 1
ATOM 882 N N . GLY A 1 115 ? 1.358 -19.838 -12.801 1.00 90.31 115 GLY A N 1
ATOM 883 C CA . GLY A 1 115 ? 2.432 -20.051 -13.775 1.00 90.31 115 GLY A CA 1
ATOM 884 C C . GLY A 1 115 ? 2.228 -19.271 -15.077 1.00 90.31 115 GLY A C 1
ATOM 885 O O . GLY A 1 115 ? 1.288 -18.493 -15.208 1.00 90.31 115 GLY A O 1
ATOM 886 N N . ASP A 1 116 ? 3.115 -19.443 -16.053 1.00 88.75 116 ASP A N 1
ATOM 887 C CA . ASP A 1 116 ? 3.083 -18.663 -17.303 1.00 88.75 116 ASP A CA 1
ATOM 888 C C . ASP A 1 116 ? 2.030 -19.149 -18.320 1.00 88.75 116 ASP A C 1
ATOM 890 O O . ASP A 1 116 ? 1.706 -18.422 -19.257 1.00 88.75 116 ASP A O 1
ATOM 894 N N . ASP A 1 117 ? 1.438 -20.327 -18.103 1.00 87.00 117 ASP A N 1
ATOM 895 C CA . ASP A 1 117 ? 0.442 -20.930 -19.004 1.00 87.00 117 ASP A CA 1
ATOM 896 C C . ASP A 1 117 ? -0.926 -20.228 -18.952 1.00 87.00 117 ASP A C 1
ATOM 898 O O . ASP A 1 117 ? -1.723 -20.300 -19.891 1.00 87.00 117 ASP A O 1
ATOM 902 N N . VAL A 1 118 ? -1.221 -19.543 -17.844 1.00 90.94 118 VAL A N 1
ATOM 903 C CA . VAL A 1 118 ? -2.492 -18.845 -17.642 1.00 90.94 118 VAL A CA 1
ATOM 904 C C . VAL A 1 118 ? -2.398 -17.415 -18.187 1.00 90.94 118 VAL A C 1
ATOM 906 O O . VAL A 1 118 ? -1.472 -16.683 -17.825 1.00 90.94 118 VAL A O 1
ATOM 909 N N . PRO A 1 119 ? -3.376 -16.949 -18.993 1.00 91.94 119 PRO A N 1
ATOM 910 C CA . PRO A 1 119 ? -3.380 -15.585 -19.510 1.00 91.94 119 PRO A CA 1
ATOM 911 C C . PRO A 1 119 ? -3.266 -14.537 -18.398 1.00 91.94 119 PRO A C 1
ATOM 913 O O . PRO A 1 119 ? -3.992 -14.591 -17.404 1.00 91.94 119 PRO A O 1
ATOM 916 N N . VAL A 1 120 ? -2.426 -13.516 -18.605 1.00 91.38 120 VAL A N 1
ATOM 917 C CA . VAL A 1 120 ? -2.189 -12.434 -17.627 1.00 91.38 120 VAL A CA 1
ATOM 918 C C . VAL A 1 120 ? -3.499 -11.809 -17.143 1.00 91.38 120 VAL A C 1
ATOM 920 O O . VAL A 1 120 ? -3.682 -11.609 -15.946 1.00 91.38 120 VAL A O 1
ATOM 923 N N . LYS A 1 121 ? -4.459 -11.581 -18.048 1.00 89.50 121 LYS A N 1
ATOM 924 C CA . LYS A 1 121 ? -5.780 -11.043 -17.691 1.00 89.50 121 LYS A CA 1
ATOM 925 C C . LYS A 1 121 ? -6.498 -11.910 -16.645 1.00 89.50 121 LYS A C 1
ATOM 927 O O . LYS A 1 121 ? -7.041 -11.366 -15.691 1.00 89.50 121 LYS A O 1
ATOM 932 N N . ALA A 1 122 ? -6.448 -13.237 -16.776 1.00 90.62 122 ALA A N 1
ATOM 933 C CA . ALA A 1 122 ? -7.058 -14.159 -15.817 1.00 90.62 122 ALA A CA 1
ATOM 934 C C . ALA A 1 122 ? -6.336 -14.140 -14.459 1.00 90.62 122 ALA A C 1
ATOM 936 O O . ALA A 1 122 ? -6.997 -14.161 -13.419 1.00 90.62 122 ALA A O 1
ATOM 937 N N . LYS A 1 123 ? -5.000 -14.006 -14.441 1.00 93.06 123 LYS A N 1
ATOM 938 C CA . LYS A 1 123 ? -4.230 -13.825 -13.195 1.00 93.06 123 LYS A CA 1
ATOM 939 C C . LYS A 1 123 ? -4.610 -12.535 -12.474 1.00 93.06 123 LYS A C 1
ATOM 941 O O . LYS A 1 123 ? -4.836 -12.551 -11.262 1.00 93.06 123 LYS A O 1
ATOM 946 N N . VAL A 1 124 ? -4.725 -11.431 -13.218 1.00 91.12 124 VAL A N 1
ATOM 947 C CA . VAL A 1 124 ? -5.119 -10.126 -12.674 1.00 91.12 124 VAL A CA 1
ATOM 948 C C . VAL A 1 124 ? -6.532 -10.192 -12.105 1.00 91.12 124 VAL A C 1
ATOM 950 O O . VAL A 1 124 ? -6.739 -9.861 -10.939 1.00 91.12 124 VAL A O 1
ATOM 953 N N . THR A 1 125 ? -7.489 -10.695 -12.882 1.00 90.62 125 THR A N 1
ATOM 954 C CA . THR A 1 125 ? -8.879 -10.852 -12.445 1.00 90.62 125 THR A CA 1
ATOM 955 C C . THR A 1 125 ? -8.999 -11.763 -11.222 1.00 90.62 125 THR A C 1
ATOM 957 O O . THR A 1 125 ? -9.644 -11.384 -10.244 1.00 90.62 125 THR A O 1
ATOM 960 N N . THR A 1 126 ? -8.320 -12.915 -11.218 1.00 92.19 126 THR A N 1
ATOM 961 C CA . THR A 1 126 ? -8.292 -13.827 -10.062 1.00 92.19 126 THR A CA 1
ATOM 962 C C . THR A 1 126 ? -7.726 -13.127 -8.830 1.00 92.19 126 THR A C 1
ATOM 964 O O . THR A 1 126 ? -8.335 -13.181 -7.763 1.00 92.19 126 THR A O 1
ATOM 967 N N . SER A 1 127 ? -6.608 -12.414 -8.976 1.00 92.12 127 SER A N 1
ATOM 968 C CA . SER A 1 127 ? -5.961 -11.700 -7.874 1.00 92.12 127 SER A CA 1
ATOM 969 C C . SER A 1 127 ? -6.882 -10.659 -7.254 1.00 92.12 127 SER A C 1
ATOM 971 O O . SER A 1 127 ? -7.066 -10.669 -6.039 1.00 92.12 127 SER A O 1
ATOM 973 N N . ILE A 1 128 ? -7.520 -9.807 -8.067 1.00 89.75 128 ILE A N 1
ATOM 974 C CA . ILE A 1 128 ? -8.405 -8.758 -7.547 1.00 89.75 128 ILE A CA 1
ATOM 975 C C . ILE A 1 128 ? -9.649 -9.362 -6.878 1.00 89.75 128 ILE A C 1
ATOM 977 O O . ILE A 1 128 ? -10.074 -8.879 -5.827 1.00 89.75 128 ILE A O 1
ATOM 981 N N . VAL A 1 129 ? -10.232 -10.423 -7.444 1.00 88.38 129 VAL A N 1
ATOM 982 C CA . VAL A 1 129 ? -11.403 -11.092 -6.851 1.00 88.38 129 VAL A CA 1
ATOM 983 C C . VAL A 1 129 ? -11.041 -11.773 -5.529 1.00 88.38 129 VAL A C 1
ATOM 985 O O . VAL A 1 129 ? -11.767 -11.616 -4.547 1.00 88.38 129 VAL A O 1
ATOM 988 N N . VAL A 1 130 ? -9.905 -12.471 -5.455 1.00 89.88 130 VAL A N 1
ATOM 989 C CA . VAL A 1 130 ? -9.465 -13.151 -4.226 1.00 89.88 130 VAL A CA 1
ATOM 990 C C . VAL A 1 130 ? -9.150 -12.150 -3.117 1.00 89.88 130 VAL A C 1
ATOM 992 O O . VAL A 1 130 ? -9.679 -12.303 -2.015 1.00 89.88 130 VAL A O 1
ATOM 995 N N . ILE A 1 131 ? -8.372 -11.093 -3.390 1.00 87.94 131 ILE A N 1
ATOM 996 C CA . ILE A 1 131 ? -8.088 -10.069 -2.368 1.00 87.94 131 ILE A CA 1
ATOM 997 C C . ILE A 1 131 ? -9.358 -9.336 -1.934 1.00 87.94 131 ILE A C 1
ATOM 999 O O . ILE A 1 131 ? -9.493 -9.000 -0.764 1.00 87.94 131 ILE A O 1
ATOM 1003 N N . SER A 1 132 ? -10.325 -9.166 -2.836 1.00 83.88 132 SER A N 1
ATOM 1004 C CA . SER A 1 132 ? -11.637 -8.599 -2.519 1.00 83.88 132 SER A CA 1
ATOM 1005 C C . SER A 1 132 ? -12.447 -9.486 -1.568 1.00 83.88 132 SER A C 1
ATOM 1007 O O . SER A 1 132 ? -13.058 -9.003 -0.613 1.00 83.88 132 SER A O 1
ATOM 1009 N N . ILE A 1 133 ? -12.449 -10.802 -1.786 1.00 86.25 133 ILE A N 1
ATOM 1010 C CA . ILE A 1 133 ? -13.097 -11.747 -0.868 1.00 86.25 133 ILE A CA 1
ATOM 1011 C C . ILE A 1 133 ? -12.378 -11.740 0.487 1.00 86.25 133 ILE A C 1
ATOM 1013 O O . ILE A 1 133 ? -13.041 -11.685 1.524 1.00 86.25 133 ILE A O 1
ATOM 1017 N N . ALA A 1 134 ? -11.042 -11.740 0.479 1.00 85.38 134 ALA A N 1
ATOM 1018 C CA . ALA A 1 134 ? -10.196 -11.719 1.670 1.00 85.38 134 ALA A CA 1
ATOM 1019 C C . ALA A 1 134 ? -10.435 -10.479 2.548 1.00 85.38 134 ALA A C 1
ATOM 1021 O O . ALA A 1 134 ? -10.562 -10.596 3.770 1.00 85.38 134 ALA A O 1
ATOM 1022 N N . THR A 1 135 ? -10.546 -9.292 1.953 1.00 79.19 135 THR A N 1
ATOM 1023 C CA . THR A 1 135 ? -10.848 -8.053 2.684 1.00 79.19 135 THR A CA 1
ATOM 1024 C C . THR A 1 135 ? -12.285 -8.026 3.202 1.00 79.19 135 THR A C 1
ATOM 1026 O O . THR A 1 135 ? -12.533 -7.578 4.322 1.00 79.19 135 THR A O 1
ATOM 1029 N N . ALA A 1 136 ? -13.262 -8.540 2.448 1.00 77.94 136 ALA A N 1
ATOM 1030 C CA . ALA A 1 136 ? -14.638 -8.624 2.938 1.00 77.94 136 ALA A CA 1
ATOM 1031 C C . ALA A 1 136 ? -14.786 -9.596 4.114 1.00 77.94 136 ALA A C 1
ATOM 1033 O O . ALA A 1 136 ? -15.419 -9.249 5.117 1.00 77.94 136 ALA A O 1
ATOM 1034 N N . SER A 1 137 ? -14.187 -10.785 4.030 1.00 81.75 137 SER A N 1
ATOM 1035 C CA . SER A 1 137 ? -14.204 -11.750 5.132 1.00 81.75 137 SER A CA 1
ATOM 1036 C C . SER A 1 137 ? -13.442 -11.225 6.351 1.00 81.75 137 SER A C 1
ATOM 1038 O O . SER A 1 137 ? -13.922 -11.386 7.473 1.00 81.75 137 SER A O 1
ATOM 1040 N N . LEU A 1 138 ? -12.328 -10.510 6.151 1.00 80.69 138 LEU A N 1
ATOM 1041 C CA . LEU A 1 138 ? -11.621 -9.775 7.205 1.00 80.69 138 LEU A CA 1
ATOM 1042 C C . LEU A 1 138 ? -12.545 -8.749 7.877 1.00 80.69 138 LEU A C 1
ATOM 1044 O O . LEU A 1 138 ? -12.637 -8.674 9.104 1.00 80.69 138 LEU A O 1
ATOM 1048 N N . GLY A 1 139 ? -13.298 -7.996 7.076 1.00 70.62 139 GLY A N 1
ATOM 1049 C CA . GLY A 1 139 ? -14.277 -7.039 7.566 1.00 70.62 139 GLY A CA 1
ATOM 1050 C C . GLY A 1 139 ? -15.343 -7.673 8.464 1.00 70.62 139 GLY A C 1
ATOM 1051 O O . GLY A 1 139 ? -15.721 -7.048 9.457 1.00 70.62 139 GLY A O 1
ATOM 1052 N N . VAL A 1 140 ? -15.799 -8.890 8.146 1.00 76.75 140 VAL A N 1
ATOM 1053 C CA . VAL A 1 140 ? -16.726 -9.684 8.976 1.00 76.75 140 VAL A CA 1
ATOM 1054 C C . VAL A 1 140 ? -16.033 -10.202 10.236 1.00 76.75 140 VAL A C 1
ATOM 1056 O O . VAL A 1 140 ? -16.592 -10.078 11.327 1.00 76.75 140 VAL A O 1
ATOM 1059 N N . PHE A 1 141 ? -14.817 -10.732 10.106 1.00 79.38 141 PHE A N 1
ATOM 1060 C CA . PHE A 1 141 ? -14.019 -11.236 11.222 1.00 79.38 141 PHE A CA 1
ATOM 1061 C C . PHE A 1 141 ? -13.825 -10.168 12.305 1.00 79.38 141 PHE A C 1
ATOM 1063 O O . PHE A 1 141 ? -14.138 -10.407 13.469 1.00 79.38 141 PHE A O 1
ATOM 1070 N N . LEU A 1 142 ? -13.431 -8.953 11.924 1.00 71.94 142 LEU A N 1
ATOM 1071 C CA . LEU A 1 142 ? -13.217 -7.850 12.868 1.00 71.94 142 LEU A CA 1
ATOM 1072 C C . LEU A 1 142 ? -14.501 -7.436 13.597 1.00 71.94 142 LEU A C 1
ATOM 1074 O O . LEU A 1 142 ? -14.466 -7.067 14.770 1.00 71.94 142 LEU A O 1
ATOM 1078 N N . VAL A 1 143 ? -15.660 -7.565 12.946 1.00 67.00 143 VAL A N 1
ATOM 1079 C CA . VAL A 1 143 ? -16.958 -7.345 13.601 1.00 67.00 143 VAL A CA 1
ATOM 1080 C C . VAL A 1 143 ? -17.246 -8.431 14.632 1.00 67.00 143 VAL A C 1
ATOM 1082 O O . VAL A 1 143 ? -17.773 -8.130 15.704 1.00 67.00 143 VAL A O 1
ATOM 1085 N N . VAL A 1 144 ? -16.929 -9.690 14.325 1.00 72.88 144 VAL A N 1
ATOM 1086 C CA . VAL A 1 144 ? -17.074 -10.796 15.279 1.00 72.88 144 VAL A CA 1
ATOM 1087 C C . VAL A 1 144 ? -16.161 -10.563 16.483 1.00 72.88 144 VAL A C 1
ATOM 1089 O O . VAL A 1 144 ? -16.646 -10.585 17.612 1.00 72.88 144 VAL A O 1
ATOM 1092 N N . VAL A 1 145 ? -14.891 -10.227 16.250 1.00 72.00 145 VAL A N 1
ATOM 1093 C CA . VAL A 1 145 ? -13.912 -9.884 17.297 1.00 72.00 145 VAL A CA 1
ATOM 1094 C C . VAL A 1 145 ? -14.416 -8.735 18.179 1.00 72.00 145 VAL A C 1
ATOM 1096 O O . VAL A 1 145 ? -14.419 -8.856 19.407 1.00 72.00 145 VAL A O 1
ATOM 1099 N N . GLY A 1 146 ? -14.932 -7.660 17.572 1.00 65.69 146 GLY A N 1
ATOM 1100 C CA . GLY A 1 146 ? -15.505 -6.526 18.301 1.00 65.69 146 GLY A CA 1
ATOM 1101 C C . GLY A 1 146 ? -16.759 -6.878 19.105 1.00 65.69 146 GLY A C 1
ATOM 1102 O O . GLY A 1 146 ? -16.907 -6.450 20.248 1.00 65.69 146 GLY A O 1
ATOM 1103 N N . LYS A 1 147 ? -17.655 -7.717 18.567 1.00 67.44 147 LYS A N 1
ATOM 1104 C CA . LYS A 1 147 ? -18.844 -8.192 19.303 1.00 67.44 147 LYS A CA 1
ATOM 1105 C C . LYS A 1 147 ? -18.491 -9.082 20.489 1.00 67.44 147 LYS A C 1
ATOM 1107 O O . LYS A 1 147 ? -19.169 -9.013 21.513 1.00 67.44 147 LYS A O 1
ATOM 1112 N N . LEU A 1 148 ? -17.452 -9.899 20.348 1.00 74.38 148 LEU A N 1
ATOM 1113 C CA . LEU A 1 148 ? -16.952 -10.775 21.405 1.00 74.38 148 LEU A CA 1
ATOM 1114 C C . LEU A 1 148 ? -16.128 -10.019 22.461 1.00 74.38 148 LEU A C 1
ATOM 1116 O O . LEU A 1 148 ? -15.680 -10.633 23.425 1.00 74.38 148 LEU A O 1
ATOM 1120 N N . LYS A 1 149 ? -15.953 -8.696 22.311 1.00 68.06 149 LYS A N 1
ATOM 1121 C CA . LYS A 1 149 ? -15.146 -7.841 23.196 1.00 68.06 149 LYS A CA 1
ATOM 1122 C C . LYS A 1 149 ? -13.700 -8.320 23.344 1.00 68.06 149 LYS A C 1
ATOM 1124 O O . LYS A 1 149 ? -13.050 -8.065 24.356 1.00 68.06 149 LYS A O 1
ATOM 1129 N N . LEU A 1 150 ? -13.180 -8.979 22.309 1.00 66.62 150 LEU A N 1
ATOM 1130 C CA . LEU A 1 150 ? -11.808 -9.488 22.279 1.00 66.62 150 LEU A CA 1
ATOM 1131 C C . LEU A 1 150 ? -10.768 -8.369 22.135 1.00 66.62 150 LEU A C 1
ATOM 1133 O O . LEU A 1 150 ? -9.579 -8.639 22.215 1.00 66.62 150 LEU A O 1
ATOM 1137 N N . ALA A 1 151 ? -11.190 -7.109 21.996 1.00 59.88 151 ALA A N 1
ATOM 1138 C CA . ALA A 1 151 ? -10.287 -5.961 22.023 1.00 59.88 151 ALA A CA 1
ATOM 1139 C C . ALA A 1 151 ? -9.514 -5.852 23.355 1.00 59.88 151 ALA A C 1
ATOM 1141 O O . ALA A 1 151 ? -8.372 -5.405 23.372 1.00 59.88 151 ALA A O 1
ATOM 1142 N N . ALA A 1 152 ? -10.088 -6.359 24.457 1.00 63.34 152 ALA A N 1
ATOM 1143 C CA . ALA A 1 152 ? -9.393 -6.470 25.740 1.00 63.34 152 ALA A CA 1
ATOM 1144 C C . ALA A 1 152 ? -8.166 -7.401 25.684 1.00 63.34 152 ALA A C 1
ATOM 1146 O O . ALA A 1 152 ? -7.271 -7.275 26.515 1.00 63.34 152 ALA A O 1
ATOM 1147 N N . LEU A 1 153 ? -8.097 -8.315 24.705 1.00 65.94 153 LEU A N 1
ATOM 1148 C CA . LEU A 1 153 ? -6.976 -9.241 24.542 1.00 65.94 153 LEU A CA 1
ATOM 1149 C C . LEU A 1 153 ? -5.678 -8.512 24.153 1.00 65.94 153 LEU A C 1
ATOM 1151 O O . LEU A 1 153 ? -4.593 -8.951 24.520 1.00 65.94 153 LEU A O 1
ATOM 1155 N N . ALA A 1 154 ? -5.785 -7.376 23.457 1.00 64.62 154 ALA A N 1
ATOM 1156 C CA . ALA A 1 154 ? -4.627 -6.592 23.038 1.00 64.62 154 ALA A CA 1
ATOM 1157 C C . ALA A 1 154 ? -3.852 -6.000 24.223 1.00 64.62 154 ALA A C 1
ATOM 1159 O O . ALA A 1 154 ? -2.631 -5.891 24.162 1.00 64.62 154 ALA A O 1
ATOM 1160 N N . SER A 1 155 ? -4.536 -5.700 25.333 1.00 68.31 155 SER A N 1
ATOM 1161 C CA . SER A 1 155 ? -3.902 -5.228 26.570 1.00 68.31 155 SER A CA 1
ATOM 1162 C C . SER A 1 155 ? -3.046 -6.295 27.263 1.00 68.31 155 SER A C 1
ATOM 1164 O O . SER A 1 155 ? -2.271 -5.960 28.154 1.00 68.31 155 SER A O 1
ATOM 1166 N N . TYR A 1 156 ? -3.172 -7.567 26.868 1.00 74.44 156 TYR A N 1
ATOM 1167 C CA . TYR A 1 156 ? -2.365 -8.672 27.391 1.00 74.44 156 TYR A CA 1
ATOM 1168 C C . TYR A 1 156 ? -1.148 -8.998 26.518 1.00 74.44 156 TYR A C 1
ATOM 1170 O O . TYR A 1 156 ? -0.382 -9.898 26.868 1.00 74.44 156 TYR A O 1
ATOM 1178 N N . LEU A 1 157 ? -0.952 -8.305 25.389 1.00 76.56 157 LEU A N 1
ATOM 1179 C CA . LEU A 1 157 ? 0.205 -8.548 24.534 1.00 76.56 157 LEU A CA 1
ATOM 1180 C C . LEU A 1 157 ? 1.501 -8.130 25.240 1.00 76.56 157 LEU A C 1
ATOM 1182 O O . LEU A 1 157 ? 1.635 -6.976 25.652 1.00 76.56 157 LEU A O 1
ATOM 1186 N N . PRO A 1 158 ? 2.494 -9.031 25.342 1.00 80.81 158 PRO A N 1
ATOM 1187 C CA . PRO A 1 158 ? 3.800 -8.668 25.865 1.00 80.81 158 PRO A CA 1
ATOM 1188 C C . PRO A 1 158 ? 4.462 -7.584 25.006 1.00 80.81 158 PRO A C 1
ATOM 1190 O O . PRO A 1 158 ? 4.435 -7.653 23.776 1.00 80.81 158 PRO A O 1
ATOM 1193 N N . MET A 1 159 ? 5.154 -6.641 25.650 1.00 80.06 159 MET A N 1
ATOM 1194 C CA . MET A 1 159 ? 5.920 -5.591 24.964 1.00 80.06 159 MET A CA 1
ATOM 1195 C C . MET A 1 159 ? 6.878 -6.122 23.876 1.00 80.06 159 MET A C 1
ATOM 1197 O O . MET A 1 159 ? 6.941 -5.500 22.815 1.00 80.06 159 MET A O 1
ATOM 1201 N N . PRO A 1 160 ? 7.571 -7.272 24.047 1.00 87.19 160 PRO A N 1
ATOM 1202 C CA . PRO A 1 160 ? 8.397 -7.838 22.977 1.00 87.19 160 PRO A CA 1
ATOM 1203 C C . PRO A 1 160 ? 7.621 -8.198 21.700 1.00 87.19 160 PRO A C 1
ATOM 1205 O O . PRO A 1 160 ? 8.156 -8.046 20.606 1.00 87.19 160 PRO A O 1
ATOM 1208 N N . VAL A 1 161 ? 6.361 -8.637 21.816 1.00 83.81 161 VAL A N 1
ATOM 1209 C CA . VAL A 1 161 ? 5.516 -8.984 20.658 1.00 83.81 161 VAL A CA 1
ATOM 1210 C C . VAL A 1 161 ? 5.139 -7.725 19.883 1.00 83.81 161 VAL A C 1
ATOM 1212 O O . VAL A 1 161 ? 5.265 -7.692 18.661 1.00 83.81 161 VAL A O 1
ATOM 1215 N N . ILE A 1 162 ? 4.747 -6.668 20.600 1.00 78.81 162 ILE A N 1
ATOM 1216 C CA . ILE A 1 162 ? 4.432 -5.363 20.006 1.00 78.81 162 ILE A CA 1
ATOM 1217 C C . ILE A 1 162 ? 5.676 -4.788 19.313 1.00 78.81 162 ILE A C 1
ATOM 1219 O O . ILE A 1 162 ? 5.594 -4.345 18.170 1.00 78.81 162 ILE A O 1
ATOM 1223 N N . GLY A 1 163 ? 6.839 -4.852 19.971 1.00 81.88 163 GLY A N 1
ATOM 1224 C CA . GLY A 1 163 ? 8.109 -4.391 19.409 1.00 81.88 163 GLY A CA 1
ATOM 1225 C C . GLY A 1 163 ? 8.513 -5.142 18.138 1.00 81.88 163 GLY A C 1
ATOM 1226 O O . GLY A 1 163 ? 8.888 -4.509 17.154 1.00 81.88 163 GLY A O 1
ATOM 1227 N N . GLY A 1 164 ? 8.384 -6.473 18.123 1.00 86.62 164 GLY A N 1
ATOM 1228 C CA . GLY A 1 164 ? 8.661 -7.289 16.936 1.00 86.62 164 GLY A CA 1
ATOM 1229 C C . GLY A 1 164 ? 7.723 -6.979 15.765 1.00 86.62 164 GLY A C 1
ATOM 1230 O O . GLY A 1 164 ? 8.179 -6.825 14.634 1.00 86.62 164 GLY A O 1
ATOM 1231 N N . TYR A 1 165 ? 6.427 -6.813 16.041 1.00 81.88 165 TYR A N 1
ATOM 1232 C CA . TYR A 1 165 ? 5.436 -6.398 15.044 1.00 81.88 165 TYR A CA 1
ATOM 1233 C C . TYR A 1 165 ? 5.761 -5.019 14.440 1.00 81.88 165 TYR A C 1
ATOM 1235 O O . TYR A 1 165 ? 5.790 -4.875 13.217 1.00 81.88 165 TYR A O 1
ATOM 1243 N N . LEU A 1 166 ? 6.080 -4.022 15.273 1.00 81.12 166 LEU A N 1
ATOM 1244 C CA . LEU A 1 166 ? 6.461 -2.684 14.803 1.00 81.12 166 LEU A CA 1
ATOM 1245 C C . LEU A 1 166 ? 7.765 -2.704 13.991 1.00 81.12 166 LEU A C 1
ATOM 1247 O O . LEU A 1 166 ? 7.864 -2.025 12.969 1.00 81.12 166 LEU A O 1
ATOM 1251 N N . ALA A 1 167 ? 8.750 -3.507 14.406 1.00 87.56 167 ALA A N 1
ATOM 1252 C CA . ALA A 1 167 ? 9.996 -3.682 13.662 1.00 87.56 167 ALA A CA 1
ATOM 1253 C C . ALA A 1 167 ? 9.754 -4.298 12.274 1.00 87.56 167 ALA A C 1
ATOM 1255 O O . ALA A 1 167 ? 10.340 -3.845 11.290 1.00 87.56 167 ALA A O 1
ATOM 1256 N N . PHE A 1 168 ? 8.857 -5.285 12.179 1.00 85.00 168 PHE A N 1
ATOM 1257 C CA . PHE A 1 168 ? 8.482 -5.893 10.903 1.00 85.00 168 PHE A CA 1
ATOM 1258 C C . PHE A 1 168 ? 7.813 -4.888 9.957 1.00 85.00 168 PHE A C 1
ATOM 1260 O O . PHE A 1 168 ? 8.200 -4.813 8.793 1.00 85.00 168 PHE A O 1
ATOM 1267 N N . ILE A 1 169 ? 6.879 -4.065 10.451 1.00 80.94 169 ILE A N 1
ATOM 1268 C CA . ILE A 1 169 ? 6.276 -2.987 9.646 1.00 80.94 169 ILE A CA 1
ATOM 1269 C C . ILE A 1 169 ? 7.341 -2.013 9.147 1.00 80.94 169 ILE A C 1
ATOM 1271 O O . ILE A 1 169 ? 7.317 -1.638 7.978 1.00 80.94 169 ILE A O 1
ATOM 1275 N N . GLY A 1 170 ? 8.300 -1.639 9.996 1.00 85.31 170 GLY A N 1
ATOM 1276 C CA . GLY A 1 170 ? 9.400 -0.762 9.598 1.00 85.31 170 GLY A CA 1
ATOM 1277 C C . GLY A 1 170 ? 10.212 -1.321 8.424 1.00 85.31 170 GLY A C 1
ATOM 1278 O O . GLY A 1 170 ? 10.419 -0.618 7.435 1.00 85.31 170 GLY A O 1
ATOM 1279 N N . ILE A 1 171 ? 10.625 -2.592 8.499 1.00 87.31 171 ILE A N 1
ATOM 1280 C CA . ILE A 1 171 ? 11.363 -3.262 7.412 1.00 87.31 171 ILE A CA 1
ATOM 1281 C C . ILE A 1 171 ? 10.493 -3.393 6.158 1.00 87.31 171 ILE A C 1
ATOM 1283 O O . ILE A 1 171 ? 10.974 -3.159 5.051 1.00 87.31 171 ILE A O 1
ATOM 1287 N N . PHE A 1 172 ? 9.211 -3.719 6.313 1.00 83.31 172 PHE A N 1
ATOM 1288 C CA . PHE A 1 172 ? 8.293 -3.815 5.186 1.00 83.31 172 PHE A CA 1
ATOM 1289 C C . PHE A 1 172 ? 8.135 -2.479 4.451 1.00 83.31 172 PHE A C 1
ATOM 1291 O O . PHE A 1 172 ? 8.280 -2.428 3.230 1.00 83.31 172 PHE A O 1
ATOM 1298 N N . CYS A 1 173 ? 7.881 -1.390 5.180 1.00 84.12 173 CYS A N 1
ATOM 1299 C CA . CYS A 1 173 ? 7.777 -0.054 4.594 1.00 84.12 173 CYS A CA 1
ATOM 1300 C C . CYS A 1 173 ? 9.082 0.349 3.898 1.00 84.12 173 CYS A C 1
ATOM 1302 O O . CYS A 1 173 ? 9.048 1.016 2.867 1.00 84.12 173 CYS A O 1
ATOM 1304 N N . PHE A 1 174 ? 10.227 -0.095 4.423 1.00 88.19 174 PHE A N 1
ATOM 1305 C CA . PHE A 1 174 ? 11.518 0.108 3.778 1.00 88.19 174 PHE A CA 1
ATOM 1306 C C . PHE A 1 174 ? 11.632 -0.657 2.448 1.00 88.19 174 PHE A C 1
ATOM 1308 O O . PHE A 1 174 ? 12.012 -0.060 1.443 1.00 88.19 174 PHE A O 1
ATOM 1315 N N . TYR A 1 175 ? 11.237 -1.934 2.398 1.00 87.00 175 TYR A N 1
ATOM 1316 C CA . TYR A 1 175 ? 11.201 -2.714 1.150 1.00 87.00 175 TYR A CA 1
ATOM 1317 C C . TYR A 1 175 ? 10.250 -2.107 0.119 1.00 87.00 175 TYR A C 1
ATOM 1319 O O . TYR A 1 175 ? 10.635 -1.919 -1.033 1.00 87.00 175 TYR A O 1
ATOM 1327 N N . ALA A 1 176 ? 9.044 -1.728 0.541 1.00 82.88 176 ALA A N 1
ATOM 1328 C CA . ALA A 1 176 ? 8.077 -1.043 -0.307 1.00 82.88 176 ALA A CA 1
ATOM 1329 C C . ALA A 1 176 ? 8.618 0.292 -0.844 1.00 82.88 176 ALA A C 1
ATOM 1331 O O . ALA A 1 176 ? 8.449 0.598 -2.023 1.00 82.88 176 ALA A O 1
ATOM 1332 N N . GLY A 1 177 ? 9.305 1.070 -0.002 1.00 88.56 177 GLY A N 1
ATOM 1333 C CA . GLY A 1 177 ? 9.944 2.323 -0.398 1.00 88.56 177 GLY A CA 1
ATOM 1334 C C . GLY A 1 177 ? 11.049 2.121 -1.437 1.00 88.56 177 GLY A C 1
ATOM 1335 O O . GLY A 1 177 ? 11.092 2.850 -2.426 1.00 88.56 177 GLY A O 1
ATOM 1336 N N . LEU A 1 178 ? 11.903 1.107 -1.262 1.00 89.31 178 LEU A N 1
ATOM 1337 C CA . LEU A 1 178 ? 12.933 0.753 -2.246 1.00 89.31 178 LEU A CA 1
ATOM 1338 C C . LEU A 1 178 ? 12.323 0.271 -3.566 1.00 89.31 178 LEU A C 1
ATOM 1340 O O . LEU A 1 178 ? 12.767 0.698 -4.632 1.00 89.31 178 LEU A O 1
ATOM 1344 N N . ALA A 1 179 ? 11.284 -0.565 -3.503 1.00 85.19 179 ALA A N 1
ATOM 1345 C CA . ALA A 1 179 ? 10.548 -1.020 -4.680 1.00 85.19 179 ALA A CA 1
ATOM 1346 C C . ALA A 1 179 ? 9.923 0.158 -5.447 1.00 85.19 179 ALA A C 1
ATOM 1348 O O . ALA A 1 179 ? 10.005 0.210 -6.670 1.00 85.19 179 ALA A O 1
ATOM 1349 N N . LEU A 1 180 ? 9.368 1.145 -4.735 1.00 86.12 180 LEU A N 1
ATOM 1350 C CA . LEU A 1 180 ? 8.820 2.368 -5.330 1.00 86.12 180 LEU A CA 1
ATOM 1351 C C . LEU A 1 180 ? 9.886 3.260 -5.973 1.00 86.12 180 LEU A C 1
ATOM 1353 O O . LEU A 1 180 ? 9.614 3.869 -7.001 1.00 86.12 180 LEU A O 1
ATOM 1357 N N . CYS A 1 181 ? 11.080 3.355 -5.381 1.00 89.25 181 CYS A N 1
ATOM 1358 C CA . CYS A 1 181 ? 12.156 4.178 -5.938 1.00 89.25 181 CYS A CA 1
ATOM 1359 C C . CYS A 1 181 ? 12.784 3.544 -7.184 1.00 89.25 181 CYS A C 1
ATOM 1361 O O . CYS A 1 181 ? 13.155 4.253 -8.108 1.00 89.25 181 CYS A O 1
ATOM 1363 N N . THR A 1 182 ? 12.933 2.220 -7.191 1.00 86.44 182 THR A N 1
ATOM 1364 C CA . THR A 1 182 ? 13.695 1.497 -8.225 1.00 86.44 182 THR A CA 1
ATOM 1365 C C . THR A 1 182 ? 12.819 0.857 -9.297 1.00 86.44 182 THR A C 1
ATOM 1367 O O . THR A 1 182 ? 13.322 0.459 -10.343 1.00 86.44 182 THR A O 1
ATOM 1370 N N . GLY A 1 183 ? 11.519 0.698 -9.038 1.00 79.50 183 GLY A N 1
ATOM 1371 C CA . GLY A 1 183 ? 10.616 -0.089 -9.881 1.00 79.50 183 GLY A CA 1
ATOM 1372 C C . GLY A 1 183 ? 10.862 -1.604 -9.815 1.00 79.50 183 GLY A C 1
ATOM 1373 O O . GLY A 1 183 ? 10.261 -2.352 -10.587 1.00 79.50 183 GLY A O 1
ATOM 1374 N N . LEU A 1 184 ? 11.736 -2.074 -8.916 1.00 81.38 184 LEU A N 1
ATOM 1375 C CA . LEU A 1 184 ? 12.080 -3.488 -8.753 1.00 81.38 184 LEU A CA 1
ATOM 1376 C C . LEU A 1 184 ? 11.191 -4.185 -7.714 1.00 81.38 184 LEU A C 1
ATOM 1378 O O . LEU A 1 184 ? 10.641 -3.571 -6.801 1.00 81.38 184 LEU A O 1
ATOM 1382 N N . VAL A 1 185 ? 11.092 -5.513 -7.815 1.00 78.12 185 VAL A N 1
ATOM 1383 C CA . VAL A 1 185 ? 10.385 -6.344 -6.830 1.00 78.12 185 VAL A CA 1
ATOM 1384 C C . VAL A 1 185 ? 11.294 -6.589 -5.625 1.00 78.12 185 VAL A C 1
ATOM 1386 O O . VAL A 1 185 ? 12.153 -7.468 -5.664 1.00 78.12 185 VAL A O 1
ATOM 1389 N N . VAL A 1 186 ? 11.097 -5.827 -4.547 1.00 80.75 186 VAL A N 1
ATOM 1390 C CA . VAL A 1 186 ? 11.844 -5.982 -3.286 1.00 80.75 186 VAL A CA 1
ATOM 1391 C C . VAL A 1 186 ? 10.949 -6.650 -2.241 1.00 80.75 186 VAL A C 1
ATOM 1393 O O . VAL A 1 186 ? 10.073 -6.013 -1.662 1.00 80.75 186 VAL A O 1
ATOM 1396 N N . ASN A 1 187 ? 11.143 -7.950 -2.014 1.00 73.06 187 ASN A N 1
ATOM 1397 C CA . ASN A 1 187 ? 10.323 -8.757 -1.093 1.00 73.06 187 ASN A CA 1
ATOM 1398 C C . ASN A 1 187 ? 11.138 -9.619 -0.111 1.00 73.06 187 ASN A C 1
ATOM 1400 O O . ASN A 1 187 ? 10.576 -10.238 0.791 1.00 73.06 187 ASN A O 1
ATOM 1404 N N . SER A 1 188 ? 12.458 -9.656 -0.273 1.00 80.12 188 SER A N 1
ATOM 1405 C CA . SER A 1 188 ? 13.390 -10.441 0.532 1.00 80.12 188 SER A CA 1
ATOM 1406 C C . SER A 1 188 ? 14.659 -9.647 0.832 1.00 80.12 188 SER A C 1
ATOM 1408 O O . SER A 1 188 ? 15.017 -8.708 0.115 1.00 80.12 188 SER A O 1
ATOM 1410 N N . PHE A 1 189 ? 15.390 -10.055 1.867 1.00 85.62 189 PHE A N 1
ATOM 1411 C CA . PHE A 1 189 ? 16.670 -9.438 2.212 1.00 85.62 189 PHE A CA 1
ATOM 1412 C C . PHE A 1 189 ? 17.690 -9.511 1.061 1.00 85.62 189 PHE A C 1
ATOM 1414 O O . PHE A 1 189 ? 18.428 -8.560 0.825 1.00 85.62 189 PHE A O 1
ATOM 1421 N N . GLU A 1 190 ? 17.680 -10.603 0.295 1.00 86.50 190 GLU A N 1
ATOM 1422 C CA . GLU A 1 190 ? 18.527 -10.772 -0.889 1.00 86.50 190 GLU A CA 1
ATOM 1423 C C . GLU A 1 190 ? 18.146 -9.788 -2.004 1.00 86.50 190 GLU A C 1
ATOM 1425 O O . GLU A 1 190 ? 19.013 -9.095 -2.539 1.00 86.50 190 GLU A O 1
ATOM 1430 N N . SER A 1 191 ? 16.846 -9.644 -2.292 1.00 83.56 191 SER A N 1
ATOM 1431 C CA . SER A 1 191 ? 16.365 -8.662 -3.275 1.00 83.56 191 SER A CA 1
ATOM 1432 C C . SER A 1 191 ? 16.705 -7.227 -2.859 1.00 83.56 191 SER A C 1
ATOM 1434 O O . SER A 1 191 ? 17.097 -6.421 -3.698 1.00 83.56 191 SER A O 1
ATOM 1436 N N . MET A 1 192 ? 16.662 -6.917 -1.559 1.00 87.19 192 MET A N 1
ATOM 1437 C CA . MET A 1 192 ? 17.073 -5.613 -1.041 1.00 87.19 192 MET A CA 1
ATOM 1438 C C . MET A 1 192 ? 18.564 -5.360 -1.289 1.00 87.19 192 MET A C 1
ATOM 1440 O O . MET A 1 192 ? 18.926 -4.280 -1.742 1.00 87.19 192 MET A O 1
ATOM 1444 N N . ILE A 1 193 ? 19.434 -6.339 -1.022 1.00 88.50 193 ILE A N 1
ATOM 1445 C CA . ILE A 1 193 ? 20.874 -6.203 -1.297 1.00 88.50 193 ILE A CA 1
ATOM 1446 C C . ILE A 1 193 ? 21.119 -6.000 -2.794 1.00 88.50 193 ILE A C 1
ATOM 1448 O O . ILE A 1 193 ? 21.971 -5.195 -3.162 1.00 88.50 193 ILE A O 1
ATOM 1452 N N . SER A 1 194 ? 20.348 -6.671 -3.654 1.00 85.88 194 SER A N 1
ATOM 1453 C CA . SER A 1 194 ? 20.512 -6.552 -5.105 1.00 85.88 194 SER A CA 1
ATOM 1454 C C . SER A 1 194 ? 20.331 -5.122 -5.631 1.00 85.88 194 SER A C 1
ATOM 1456 O O . SER A 1 194 ? 21.043 -4.734 -6.555 1.00 85.88 194 SER A O 1
ATOM 1458 N N . VAL A 1 195 ? 19.487 -4.308 -4.982 1.00 86.19 195 VAL A N 1
ATOM 1459 C CA . VAL A 1 195 ? 19.310 -2.877 -5.298 1.00 86.19 195 VAL A CA 1
ATOM 1460 C C . VAL A 1 195 ? 20.615 -2.093 -5.131 1.00 86.19 195 VAL A C 1
ATOM 1462 O O . VAL A 1 195 ? 20.907 -1.188 -5.905 1.00 86.19 195 VAL A O 1
ATOM 1465 N N . PHE A 1 196 ? 21.439 -2.450 -4.144 1.00 88.38 196 PHE A N 1
ATOM 1466 C CA . PHE A 1 196 ? 22.695 -1.751 -3.865 1.00 88.38 196 PHE A CA 1
ATOM 1467 C C . PHE A 1 196 ? 23.852 -2.173 -4.778 1.00 88.38 196 PHE A C 1
ATOM 1469 O O . PHE A 1 196 ? 24.909 -1.542 -4.745 1.00 88.38 196 PHE A O 1
ATOM 1476 N N . ASN A 1 197 ? 23.669 -3.204 -5.607 1.00 89.69 197 ASN A N 1
ATOM 1477 C CA . ASN A 1 197 ? 24.701 -3.650 -6.544 1.00 89.69 197 ASN A CA 1
ATOM 1478 C C . ASN A 1 197 ? 24.809 -2.732 -7.770 1.00 89.69 197 ASN A C 1
ATOM 1480 O O . ASN A 1 197 ? 25.886 -2.613 -8.354 1.00 89.69 197 ASN A O 1
ATOM 1484 N N . ASN A 1 198 ? 23.716 -2.066 -8.149 1.00 88.19 198 ASN A N 1
ATOM 1485 C CA . ASN A 1 198 ? 23.671 -1.172 -9.299 1.00 88.19 198 ASN A CA 1
ATOM 1486 C C . ASN A 1 198 ? 23.713 0.287 -8.842 1.00 88.19 198 ASN A C 1
ATOM 1488 O O . ASN A 1 198 ? 22.813 0.769 -8.158 1.00 88.19 198 ASN A O 1
ATOM 1492 N N . ALA A 1 199 ? 24.723 1.035 -9.291 1.00 89.94 199 ALA A N 1
ATOM 1493 C CA . ALA A 1 199 ? 24.848 2.457 -8.962 1.00 89.94 199 ALA A CA 1
ATOM 1494 C C . ALA A 1 199 ? 23.637 3.291 -9.431 1.00 89.94 199 ALA A C 1
ATOM 1496 O O . ALA A 1 199 ? 23.290 4.279 -8.789 1.00 89.94 199 ALA A O 1
ATOM 1497 N N . HIS A 1 200 ? 22.986 2.877 -10.525 1.00 89.69 200 HIS A N 1
ATOM 1498 C CA . HIS A 1 200 ? 21.780 3.524 -11.050 1.00 89.69 200 HIS A CA 1
ATOM 1499 C C . HIS A 1 200 ? 20.578 3.373 -10.108 1.00 89.69 200 HIS A C 1
ATOM 1501 O O . HIS A 1 200 ? 19.939 4.365 -9.774 1.00 89.69 200 HIS A O 1
ATOM 1507 N N . ASP A 1 201 ? 20.322 2.169 -9.595 1.00 88.62 201 ASP A N 1
ATOM 1508 C CA . ASP A 1 201 ? 19.189 1.905 -8.695 1.00 88.62 201 ASP A CA 1
ATOM 1509 C C . ASP A 1 201 ? 19.366 2.632 -7.349 1.00 88.62 201 ASP A C 1
ATOM 1511 O O . ASP A 1 201 ? 18.419 3.189 -6.786 1.00 88.62 201 ASP A O 1
ATOM 1515 N N . VAL A 1 202 ? 20.609 2.721 -6.865 1.00 91.19 202 VAL A N 1
ATOM 1516 C CA . VAL A 1 202 ? 20.956 3.538 -5.692 1.00 91.19 202 VAL A CA 1
ATOM 1517 C C . VAL A 1 202 ? 20.705 5.024 -5.959 1.00 91.19 202 VAL A C 1
ATOM 1519 O O . VAL A 1 202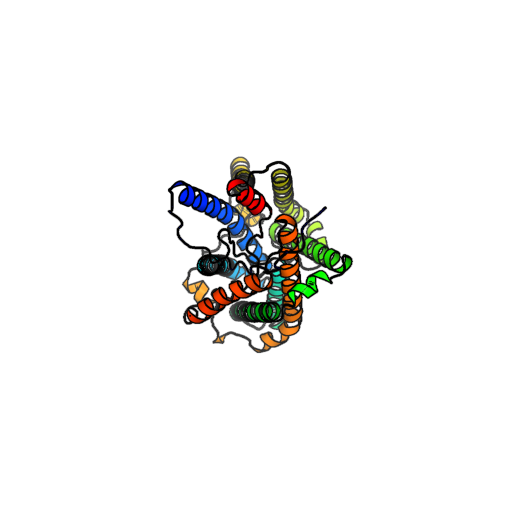 ? 20.191 5.726 -5.085 1.00 91.19 202 VAL A O 1
ATOM 1522 N N . LEU A 1 203 ? 21.031 5.511 -7.160 1.00 92.31 203 LEU A N 1
ATOM 1523 C CA . LEU A 1 203 ? 20.793 6.900 -7.553 1.00 92.31 203 LEU A CA 1
ATOM 1524 C C . LEU A 1 203 ? 19.289 7.226 -7.590 1.00 92.31 203 LEU A C 1
ATOM 1526 O O . LEU A 1 203 ? 18.892 8.289 -7.105 1.00 92.31 203 LEU A O 1
ATOM 1530 N N . LEU A 1 204 ? 18.452 6.299 -8.066 1.00 90.81 204 LEU A N 1
ATOM 1531 C CA . LEU A 1 204 ? 16.988 6.432 -8.053 1.00 90.81 204 LEU A CA 1
ATOM 1532 C C . LEU A 1 204 ? 16.399 6.506 -6.631 1.00 90.81 204 LEU A C 1
ATOM 1534 O O . LEU A 1 204 ? 15.354 7.120 -6.422 1.00 90.81 204 LEU A O 1
ATOM 1538 N N . CYS A 1 205 ? 17.083 5.955 -5.623 1.00 91.44 205 CYS A N 1
ATOM 1539 C CA . CYS A 1 205 ? 16.657 6.047 -4.221 1.00 91.44 205 CYS A CA 1
ATOM 1540 C C . CYS A 1 205 ? 16.927 7.422 -3.583 1.00 91.44 205 CYS A C 1
ATOM 1542 O O . CYS A 1 205 ? 16.323 7.756 -2.558 1.00 91.44 205 CYS A O 1
ATOM 1544 N N . VAL A 1 206 ? 17.816 8.240 -4.158 1.00 91.81 206 VAL A N 1
ATOM 1545 C CA . VAL A 1 206 ? 18.246 9.517 -3.560 1.00 91.81 206 VAL A CA 1
ATOM 1546 C C . VAL A 1 206 ? 17.081 10.495 -3.346 1.00 91.81 206 VAL A C 1
ATOM 1548 O O . VAL A 1 206 ? 16.950 10.990 -2.222 1.00 91.81 206 VAL A O 1
ATOM 1551 N N . PRO A 1 207 ? 16.191 10.769 -4.325 1.00 91.00 207 PRO A N 1
ATOM 1552 C CA . PRO A 1 207 ? 15.048 11.654 -4.099 1.00 91.00 207 PRO A CA 1
ATOM 1553 C C . PRO A 1 207 ? 14.091 11.124 -3.032 1.00 91.00 207 PRO A C 1
ATOM 1555 O O . PRO A 1 207 ? 13.560 11.913 -2.254 1.00 91.00 207 PRO A O 1
ATOM 1558 N N . GLY A 1 208 ? 13.903 9.801 -2.959 1.00 90.50 208 GLY A N 1
ATOM 1559 C CA . GLY A 1 208 ? 13.078 9.161 -1.934 1.00 90.50 208 GLY A CA 1
ATOM 1560 C C . GLY A 1 208 ? 13.637 9.381 -0.528 1.00 90.50 208 GLY A C 1
ATOM 1561 O O . GLY A 1 208 ? 12.906 9.800 0.369 1.00 90.50 208 GLY A O 1
ATOM 1562 N N . ILE A 1 209 ? 14.948 9.191 -0.341 1.00 92.69 209 ILE A N 1
ATOM 1563 C CA . ILE A 1 209 ? 15.628 9.411 0.946 1.00 92.69 209 ILE A CA 1
ATOM 1564 C C . ILE A 1 209 ? 15.610 10.892 1.334 1.00 92.69 209 ILE A C 1
ATOM 1566 O O . ILE A 1 209 ? 15.249 11.224 2.465 1.00 92.69 209 ILE A O 1
ATOM 1570 N N . LEU A 1 210 ? 15.967 11.791 0.410 1.00 93.31 210 LEU A N 1
ATOM 1571 C CA . LEU A 1 210 ? 15.926 13.238 0.649 1.00 93.31 210 LEU A CA 1
ATOM 1572 C C . LEU A 1 210 ? 14.507 13.697 0.981 1.00 93.31 210 LEU A C 1
ATOM 1574 O O . LEU A 1 210 ? 14.305 14.499 1.893 1.00 93.31 210 LEU A O 1
ATOM 1578 N N . GLY A 1 211 ? 13.526 13.146 0.273 1.00 91.56 211 GLY A N 1
ATOM 1579 C CA . GLY A 1 211 ? 12.125 13.419 0.495 1.00 91.56 211 GLY A CA 1
ATOM 1580 C C . GLY A 1 211 ? 11.630 12.949 1.859 1.00 91.56 211 GLY A C 1
ATOM 1581 O O . GLY A 1 211 ? 11.032 13.729 2.599 1.00 91.56 211 GLY A O 1
ATOM 1582 N N . GLY A 1 212 ? 11.934 11.707 2.233 1.00 90.44 212 GLY A N 1
ATOM 1583 C CA . GLY A 1 212 ? 11.612 11.163 3.550 1.00 90.44 212 GLY A CA 1
ATOM 1584 C C . GLY A 1 212 ? 12.285 11.942 4.682 1.00 90.44 212 GLY A C 1
ATOM 1585 O O . GLY A 1 212 ? 11.632 12.280 5.669 1.00 90.44 212 GLY A O 1
ATOM 1586 N N . ALA A 1 213 ? 13.561 12.307 4.522 1.00 92.75 213 ALA A N 1
ATOM 1587 C CA . ALA A 1 213 ? 14.290 13.126 5.489 1.00 92.75 213 ALA A CA 1
ATOM 1588 C C . ALA A 1 213 ? 13.676 14.527 5.634 1.00 92.75 213 ALA A C 1
ATOM 1590 O O . ALA A 1 213 ? 13.495 15.003 6.757 1.00 92.75 213 ALA A O 1
ATOM 1591 N N . LEU A 1 214 ? 13.307 15.170 4.521 1.00 92.44 214 LEU A N 1
ATOM 1592 C CA . LEU A 1 214 ? 12.610 16.455 4.525 1.00 92.44 214 LEU A CA 1
ATOM 1593 C C . LEU A 1 214 ? 11.286 16.353 5.288 1.00 92.44 214 LEU A C 1
ATOM 1595 O O . LEU A 1 214 ? 11.062 17.134 6.213 1.00 92.44 214 LEU A O 1
ATOM 1599 N N . LEU A 1 215 ? 10.437 15.380 4.944 1.00 89.50 215 LEU A N 1
ATOM 1600 C CA . LEU A 1 215 ? 9.138 15.190 5.595 1.00 89.50 215 LEU A CA 1
ATOM 1601 C C . LEU A 1 215 ? 9.288 14.870 7.087 1.00 89.50 215 LEU A C 1
ATOM 1603 O O . LEU A 1 215 ? 8.526 15.391 7.898 1.00 89.50 215 LEU A O 1
ATOM 1607 N N . PHE A 1 216 ? 10.301 14.091 7.469 1.00 88.44 216 PHE A N 1
ATOM 1608 C CA . PHE A 1 216 ? 10.615 13.800 8.869 1.00 88.44 216 PHE A CA 1
ATOM 1609 C C . PHE A 1 216 ? 11.077 15.040 9.650 1.00 88.44 216 PHE A C 1
ATOM 1611 O O . PHE A 1 216 ? 10.670 15.254 10.793 1.00 88.44 216 PHE A O 1
ATOM 1618 N N . ILE A 1 217 ? 11.926 15.881 9.052 1.00 90.50 217 ILE A N 1
ATOM 1619 C CA . ILE A 1 217 ? 12.362 17.135 9.681 1.00 90.50 217 ILE A CA 1
ATOM 1620 C C . ILE A 1 217 ? 11.174 18.083 9.820 1.00 90.50 217 ILE A C 1
ATOM 1622 O O . ILE A 1 217 ? 10.989 18.669 10.887 1.00 90.50 217 ILE A O 1
ATOM 1626 N N . VAL A 1 218 ? 10.369 18.225 8.764 1.00 88.19 218 VAL A N 1
ATOM 1627 C CA . VAL A 1 218 ? 9.191 19.096 8.755 1.00 88.19 218 VAL A CA 1
ATOM 1628 C C . VAL A 1 218 ? 8.185 18.652 9.813 1.00 88.19 218 VAL A C 1
ATOM 1630 O O . VAL A 1 218 ? 7.754 19.492 10.600 1.00 88.19 218 VAL A O 1
ATOM 1633 N N . SER A 1 219 ? 7.880 17.354 9.900 1.00 82.00 219 SER A N 1
ATOM 1634 C CA . SER A 1 219 ? 6.924 16.825 10.881 1.00 82.00 219 SER A CA 1
ATOM 1635 C C . SER A 1 219 ? 7.397 16.973 12.329 1.00 82.00 219 SER A C 1
ATOM 1637 O O . SER A 1 219 ? 6.571 17.093 13.229 1.00 82.00 219 SER A O 1
ATOM 1639 N N . ARG A 1 220 ? 8.716 17.008 12.573 1.00 85.44 220 ARG A N 1
ATOM 1640 C CA . ARG A 1 220 ? 9.282 17.257 13.909 1.00 85.44 220 ARG A CA 1
ATOM 1641 C C . ARG A 1 220 ? 9.393 18.730 14.282 1.00 85.44 220 ARG A C 1
ATOM 1643 O O . ARG A 1 220 ? 9.337 19.047 15.466 1.00 85.44 220 ARG A O 1
ATOM 1650 N N . ARG A 1 221 ? 9.653 19.613 13.314 1.00 85.88 221 ARG A N 1
ATOM 1651 C CA . ARG A 1 221 ? 9.878 21.046 13.575 1.00 85.88 221 ARG A CA 1
ATOM 1652 C C . ARG A 1 221 ? 8.603 21.869 13.549 1.00 85.88 221 ARG A C 1
ATOM 1654 O O . ARG A 1 221 ? 8.557 22.899 14.219 1.00 85.88 221 ARG A O 1
ATOM 1661 N N . TYR A 1 222 ? 7.639 21.478 12.722 1.00 80.75 222 TYR A N 1
ATOM 1662 C CA . TYR A 1 222 ? 6.485 22.303 12.425 1.00 80.75 222 TYR A CA 1
ATOM 1663 C C . TYR A 1 222 ? 5.197 21.637 12.853 1.00 80.75 222 TYR A C 1
ATOM 1665 O O . TYR A 1 222 ? 4.771 20.607 12.342 1.00 80.75 222 TYR A O 1
ATOM 1673 N N . ASP A 1 223 ? 4.526 22.366 13.720 1.00 68.44 223 ASP A N 1
ATOM 1674 C CA . ASP A 1 223 ? 3.241 22.040 14.286 1.00 68.44 223 ASP A CA 1
ATOM 1675 C C . ASP A 1 223 ? 2.089 22.503 13.363 1.00 68.44 223 ASP A C 1
ATOM 1677 O O . ASP A 1 223 ? 1.098 23.075 13.799 1.00 68.44 223 ASP A O 1
ATOM 1681 N N . ASN A 1 224 ? 2.237 22.380 12.040 1.00 73.25 224 ASN A N 1
ATOM 1682 C CA . ASN A 1 224 ? 1.233 22.880 11.099 1.00 73.25 224 ASN A CA 1
ATOM 1683 C C . ASN A 1 224 ? 1.028 21.917 9.921 1.00 73.25 224 ASN A C 1
ATOM 1685 O O . ASN A 1 224 ? 1.921 21.727 9.092 1.00 73.25 224 ASN A O 1
ATOM 1689 N N . SER A 1 225 ? -0.191 21.373 9.809 1.00 69.62 225 SER A N 1
ATOM 1690 C CA . SER A 1 225 ? -0.610 20.441 8.744 1.00 69.62 225 SER A CA 1
ATOM 1691 C C . SER A 1 225 ? -0.429 20.994 7.326 1.00 69.62 225 SER A C 1
ATOM 1693 O O . SER A 1 225 ? -0.150 20.238 6.390 1.00 69.62 225 SER A O 1
ATOM 1695 N N . PHE A 1 226 ? -0.548 22.315 7.150 1.00 80.50 226 PHE A N 1
ATOM 1696 C CA . PHE A 1 226 ? -0.350 22.962 5.852 1.00 80.50 226 PHE A CA 1
ATOM 1697 C C . PHE A 1 226 ? 1.105 22.897 5.394 1.00 80.50 226 PHE A C 1
ATOM 1699 O O . PHE A 1 226 ? 1.358 22.787 4.197 1.00 80.50 226 PHE A O 1
ATOM 1706 N N . ILE A 1 227 ? 2.062 22.927 6.325 1.00 84.12 227 ILE A N 1
ATOM 1707 C CA . ILE A 1 227 ? 3.489 22.869 5.991 1.00 84.12 227 ILE A CA 1
ATOM 1708 C C . ILE A 1 227 ? 3.853 21.460 5.514 1.00 84.12 227 ILE A C 1
ATOM 1710 O O . ILE A 1 227 ? 4.557 21.316 4.514 1.00 84.12 227 ILE A O 1
ATOM 1714 N N . LEU A 1 228 ? 3.319 20.423 6.168 1.00 81.69 228 LEU A N 1
ATOM 1715 C CA . LEU A 1 228 ? 3.526 19.037 5.745 1.00 81.69 228 LEU A CA 1
ATOM 1716 C C . LEU A 1 228 ? 2.922 18.779 4.356 1.00 81.69 228 LEU A C 1
ATOM 1718 O O . LEU A 1 228 ? 3.616 18.308 3.457 1.00 81.69 228 LEU A O 1
ATOM 1722 N N . SER A 1 229 ? 1.662 19.171 4.153 1.00 85.62 229 SER A N 1
ATOM 1723 C CA . SER A 1 229 ? 0.977 19.015 2.859 1.00 85.62 229 SER A CA 1
ATOM 1724 C C . SER A 1 229 ? 1.642 19.834 1.751 1.00 85.62 229 SER A C 1
ATOM 1726 O O . SER A 1 229 ? 1.821 19.354 0.633 1.00 85.62 229 SER A O 1
ATOM 1728 N N . GLY A 1 230 ? 2.062 21.064 2.063 1.00 88.94 230 GLY A N 1
ATOM 1729 C CA . GLY A 1 230 ? 2.804 21.917 1.138 1.00 88.94 230 GLY A CA 1
ATOM 1730 C C . GLY A 1 230 ? 4.145 21.307 0.736 1.00 88.94 230 GLY A C 1
ATOM 1731 O O . GLY A 1 230 ? 4.503 21.356 -0.437 1.00 88.94 230 GLY A O 1
ATOM 1732 N N . SER A 1 231 ? 4.848 20.659 1.670 1.00 89.12 231 SER A N 1
ATOM 1733 C CA . SER A 1 231 ? 6.113 19.970 1.381 1.00 89.12 231 SER A CA 1
ATOM 1734 C C . SER A 1 231 ? 5.924 18.849 0.356 1.00 89.12 231 SER A C 1
ATOM 1736 O O . SER A 1 231 ? 6.705 18.756 -0.587 1.00 89.12 231 SER A O 1
ATOM 1738 N N . ILE A 1 232 ? 4.846 18.066 0.477 1.00 88.50 232 ILE A N 1
ATOM 1739 C CA . ILE A 1 232 ? 4.506 16.999 -0.479 1.00 88.50 232 ILE A CA 1
ATOM 1740 C C . ILE A 1 232 ? 4.223 17.561 -1.876 1.00 88.50 232 ILE A C 1
ATOM 1742 O O . ILE A 1 232 ? 4.673 16.985 -2.861 1.00 88.50 232 ILE A O 1
ATOM 1746 N N . LEU A 1 233 ? 3.525 18.697 -1.983 1.00 90.88 233 LEU A N 1
ATOM 1747 C CA . LEU A 1 233 ? 3.264 19.343 -3.278 1.00 90.88 233 LEU A CA 1
ATOM 1748 C C . LEU A 1 233 ? 4.516 19.966 -3.902 1.00 90.88 233 LEU A C 1
ATOM 1750 O O . LEU A 1 233 ? 4.651 19.986 -5.124 1.00 90.88 233 LEU A O 1
ATOM 1754 N N . ILE A 1 234 ? 5.435 20.474 -3.081 1.00 92.19 234 ILE A N 1
ATOM 1755 C CA . ILE A 1 234 ? 6.680 21.092 -3.551 1.00 92.19 234 ILE A CA 1
ATOM 1756 C C . ILE A 1 234 ? 7.620 20.047 -4.163 1.00 92.19 234 ILE A C 1
ATOM 1758 O O . ILE A 1 234 ? 8.314 20.357 -5.127 1.00 92.19 234 ILE A O 1
ATOM 1762 N N . MET A 1 235 ? 7.626 18.810 -3.664 1.00 90.94 235 MET A N 1
ATOM 1763 C CA . MET A 1 235 ? 8.501 17.739 -4.159 1.00 90.94 235 MET A CA 1
ATOM 1764 C C . MET A 1 235 ? 8.417 17.499 -5.681 1.00 90.94 235 MET A C 1
ATOM 1766 O O . MET A 1 235 ? 9.453 17.613 -6.341 1.00 90.94 235 MET A O 1
ATOM 1770 N N . PRO A 1 236 ? 7.241 17.223 -6.285 1.00 90.31 236 PRO A N 1
ATOM 1771 C CA . PRO A 1 236 ? 7.142 17.052 -7.733 1.00 90.31 236 PRO A CA 1
ATOM 1772 C C . PRO A 1 236 ? 7.452 18.347 -8.493 1.00 90.31 236 PRO A C 1
ATOM 1774 O O . PRO A 1 236 ? 8.039 18.288 -9.569 1.00 90.31 236 PRO A O 1
ATOM 1777 N N . ILE A 1 237 ? 7.120 19.522 -7.938 1.00 93.00 237 ILE A N 1
ATOM 1778 C CA . ILE A 1 237 ? 7.446 20.817 -8.561 1.00 93.00 237 ILE A CA 1
ATOM 1779 C C . ILE A 1 237 ? 8.963 20.976 -8.686 1.00 93.00 237 ILE A C 1
ATOM 1781 O O . ILE A 1 237 ? 9.463 21.299 -9.762 1.00 93.00 237 ILE A O 1
ATOM 1785 N N . VAL A 1 238 ? 9.698 20.709 -7.605 1.00 93.69 238 VAL A N 1
ATOM 1786 C CA . VAL A 1 238 ? 11.165 20.756 -7.590 1.00 93.69 238 VAL A CA 1
ATOM 1787 C C . VAL A 1 238 ? 11.745 19.735 -8.564 1.00 93.69 238 VAL A C 1
ATOM 1789 O O . VAL A 1 238 ? 12.657 20.072 -9.312 1.00 93.69 238 VAL A O 1
ATOM 1792 N N . PHE A 1 239 ? 11.190 18.523 -8.621 1.00 92.00 239 PHE A N 1
ATOM 1793 C CA . PHE A 1 239 ? 11.624 17.498 -9.568 1.00 92.00 239 PHE A CA 1
ATOM 1794 C C . PHE A 1 239 ? 11.492 17.954 -11.032 1.00 92.00 239 PHE A C 1
ATOM 1796 O O . PHE A 1 239 ? 12.478 17.943 -11.770 1.00 92.00 239 PHE A O 1
ATOM 1803 N N . PHE A 1 240 ? 10.317 18.437 -11.450 1.00 91.50 240 PHE A N 1
ATOM 1804 C CA . PHE A 1 240 ? 10.128 18.933 -12.820 1.00 91.50 240 PHE A CA 1
ATOM 1805 C C . PHE A 1 240 ? 10.956 20.191 -13.115 1.00 91.50 240 PHE A C 1
ATOM 1807 O O . PHE A 1 240 ? 11.408 20.378 -14.244 1.00 91.50 240 PHE A O 1
ATOM 1814 N N . PHE A 1 241 ? 11.204 21.034 -12.112 1.00 93.81 241 PHE A N 1
ATOM 1815 C CA . PHE A 1 241 ? 12.082 22.194 -12.248 1.00 93.81 241 PHE A CA 1
ATOM 1816 C C . PHE A 1 241 ? 13.549 21.792 -12.473 1.00 93.81 241 PHE A C 1
ATOM 1818 O O . PHE A 1 241 ? 14.229 22.397 -13.301 1.00 93.81 241 PHE A O 1
ATOM 1825 N N . ILE A 1 242 ? 14.026 20.737 -11.801 1.00 92.31 242 ILE A N 1
ATOM 1826 C CA . ILE A 1 242 ? 15.361 20.164 -12.032 1.00 92.31 242 ILE A CA 1
ATOM 1827 C C . ILE A 1 242 ? 15.472 19.613 -13.458 1.00 92.31 242 ILE A C 1
ATOM 1829 O O . ILE A 1 242 ? 16.464 19.898 -14.128 1.00 92.31 242 ILE A O 1
ATOM 1833 N N . LEU A 1 243 ? 14.458 18.890 -13.952 1.00 92.31 243 LEU A N 1
ATOM 1834 C CA . LEU A 1 243 ? 14.441 18.406 -15.342 1.00 92.31 243 LEU A CA 1
ATOM 1835 C C . LEU A 1 243 ? 14.506 19.565 -16.346 1.00 92.31 243 LEU A C 1
ATOM 1837 O O . LEU A 1 243 ? 15.276 19.506 -17.305 1.00 92.31 243 LEU A O 1
ATOM 1841 N N . LEU A 1 244 ? 13.754 20.642 -16.089 1.00 92.19 244 LEU A N 1
ATOM 1842 C CA . LEU A 1 244 ? 13.728 21.832 -16.938 1.00 92.19 244 LEU A CA 1
ATOM 1843 C C . LEU A 1 244 ? 15.096 22.529 -17.007 1.00 92.19 244 LEU A C 1
ATOM 1845 O O . LEU A 1 244 ? 15.553 22.855 -18.099 1.00 92.19 244 LEU A O 1
ATOM 1849 N N . ILE A 1 245 ? 15.757 22.744 -15.863 1.00 95.00 245 ILE A N 1
ATOM 1850 C CA . ILE A 1 245 ? 17.093 23.367 -15.814 1.00 95.00 245 ILE A CA 1
ATOM 1851 C C . ILE A 1 245 ? 18.156 22.447 -16.417 1.00 95.00 245 ILE A C 1
ATOM 1853 O O . ILE A 1 245 ? 19.060 22.922 -17.101 1.00 95.00 245 ILE A O 1
ATOM 1857 N N . GLY A 1 246 ? 18.051 21.139 -16.173 1.00 90.94 246 GLY A N 1
ATOM 1858 C CA . GLY A 1 246 ? 18.969 20.140 -16.714 1.00 90.94 246 GLY A CA 1
ATOM 1859 C C . GLY A 1 246 ? 18.818 19.905 -18.218 1.00 90.94 246 GLY A C 1
ATOM 1860 O O . GLY A 1 246 ? 19.640 19.199 -18.794 1.00 90.94 246 GLY A O 1
ATOM 1861 N N . GLY A 1 247 ? 17.780 20.461 -18.856 1.00 90.75 247 GLY A N 1
ATOM 1862 C CA . GLY A 1 247 ? 17.463 20.193 -20.259 1.00 90.75 247 GLY A CA 1
ATOM 1863 C C . GLY A 1 247 ? 17.098 18.728 -20.528 1.00 90.75 247 GLY A C 1
ATOM 1864 O O . GLY A 1 247 ? 17.195 18.281 -21.668 1.00 90.75 247 GLY A O 1
ATOM 1865 N N . ILE A 1 248 ? 16.706 17.980 -19.492 1.00 91.19 248 ILE A N 1
ATOM 1866 C CA . ILE A 1 248 ? 16.372 16.556 -19.576 1.00 91.19 248 ILE A CA 1
ATOM 1867 C C . ILE A 1 248 ? 14.926 16.449 -20.051 1.00 91.19 248 ILE A C 1
ATOM 1869 O O . ILE A 1 248 ? 14.016 17.000 -19.420 1.00 91.19 248 ILE A O 1
ATOM 1873 N N . SER A 1 249 ? 14.689 15.750 -21.162 1.00 91.88 249 SER A N 1
ATOM 1874 C CA . SER A 1 249 ? 13.323 15.570 -21.642 1.00 91.88 249 SER A CA 1
ATOM 1875 C C . SER A 1 249 ? 12.549 14.604 -20.737 1.00 91.88 249 SER A C 1
ATOM 1877 O O . SER A 1 249 ? 13.113 13.742 -20.065 1.00 91.88 249 SER A O 1
ATOM 1879 N N . VAL A 1 250 ? 11.217 14.708 -20.739 1.00 88.56 250 VAL A N 1
ATOM 1880 C CA . VAL A 1 250 ? 10.355 13.771 -19.993 1.00 88.56 250 VAL A CA 1
ATOM 1881 C C . VAL A 1 250 ? 10.544 12.330 -20.484 1.00 88.56 250 VAL A C 1
ATOM 1883 O O . VAL A 1 250 ? 10.367 11.398 -19.706 1.00 88.56 250 VAL A O 1
ATOM 1886 N N . ASN A 1 251 ? 10.913 12.133 -21.753 1.00 89.19 251 ASN A N 1
ATOM 1887 C CA . ASN A 1 251 ? 11.191 10.803 -22.291 1.00 89.19 251 ASN A CA 1
ATOM 1888 C C . ASN A 1 251 ? 12.527 10.263 -21.773 1.00 89.19 251 ASN A C 1
ATOM 1890 O O . ASN A 1 251 ? 12.551 9.135 -21.303 1.00 89.19 251 ASN A O 1
ATOM 1894 N N . ASP A 1 252 ? 13.577 11.087 -21.711 1.00 89.31 252 ASP A N 1
ATOM 1895 C CA . ASP A 1 252 ? 14.855 10.677 -21.107 1.00 89.31 252 ASP A CA 1
ATOM 1896 C C . ASP A 1 252 ? 14.682 10.336 -19.617 1.00 89.31 252 ASP A C 1
ATOM 1898 O O . ASP A 1 252 ? 15.265 9.382 -19.106 1.00 89.31 252 ASP A O 1
ATOM 1902 N N . ALA A 1 253 ? 13.829 11.087 -18.910 1.00 88.69 253 ALA A N 1
ATOM 1903 C CA . ALA A 1 253 ? 13.482 10.795 -17.521 1.00 88.69 253 ALA A CA 1
ATOM 1904 C C . ALA A 1 253 ? 12.718 9.464 -17.372 1.00 88.69 253 ALA A C 1
ATOM 1906 O O . ALA A 1 253 ? 12.901 8.770 -16.371 1.00 88.69 253 ALA A O 1
ATOM 1907 N N . ARG A 1 254 ? 11.893 9.085 -18.357 1.00 89.44 254 ARG A N 1
ATOM 1908 C CA . ARG A 1 254 ? 11.223 7.774 -18.392 1.00 89.44 254 ARG A CA 1
ATOM 1909 C C . ARG A 1 254 ? 12.193 6.642 -18.685 1.00 89.44 254 ARG A C 1
ATOM 1911 O O . ARG A 1 254 ? 12.178 5.639 -17.978 1.00 89.44 254 ARG A O 1
ATOM 1918 N N . ASP A 1 255 ? 13.053 6.826 -19.678 1.00 87.19 255 ASP A N 1
ATOM 1919 C CA . ASP A 1 255 ? 14.057 5.836 -20.070 1.00 87.19 255 ASP A CA 1
ATOM 1920 C C . ASP A 1 255 ? 15.067 5.596 -18.936 1.00 87.19 255 ASP A C 1
ATOM 1922 O O . ASP A 1 255 ? 15.518 4.472 -18.722 1.00 87.19 255 ASP A O 1
ATOM 1926 N N . GLY A 1 256 ? 15.364 6.636 -18.151 1.00 84.56 256 GLY A N 1
ATOM 1927 C CA . GLY A 1 256 ? 16.187 6.551 -16.946 1.00 84.56 256 GLY A CA 1
ATOM 1928 C C . GLY A 1 256 ? 15.485 5.985 -15.705 1.00 84.56 256 GLY A C 1
ATOM 1929 O O . GLY A 1 256 ? 16.137 5.866 -14.672 1.00 84.56 256 GLY A O 1
ATOM 1930 N N . GLY A 1 257 ? 14.190 5.654 -15.763 1.00 84.75 257 GLY A N 1
ATOM 1931 C CA . GLY A 1 257 ? 13.438 5.103 -14.625 1.00 84.75 257 GLY A CA 1
ATOM 1932 C C . GLY A 1 257 ? 13.022 6.122 -13.555 1.00 84.75 257 GLY A C 1
ATOM 1933 O O . GLY A 1 257 ? 12.562 5.731 -12.489 1.00 84.75 257 GLY A O 1
ATOM 1934 N N . TRP A 1 258 ? 13.151 7.427 -13.820 1.00 87.38 258 TRP A N 1
ATOM 1935 C CA . TRP A 1 258 ? 12.727 8.493 -12.898 1.00 87.38 258 TRP A CA 1
ATOM 1936 C C . TRP A 1 258 ? 11.224 8.781 -12.962 1.00 87.38 258 TRP A C 1
ATOM 1938 O O . TRP A 1 258 ? 10.649 9.332 -12.025 1.00 87.38 258 TRP A O 1
ATOM 1948 N N . ILE A 1 259 ? 10.596 8.467 -14.097 1.00 87.38 259 ILE A N 1
ATOM 1949 C CA . ILE A 1 259 ? 9.159 8.612 -14.334 1.00 87.38 259 ILE A CA 1
ATOM 1950 C C . ILE A 1 259 ? 8.662 7.311 -14.955 1.00 87.38 259 ILE A C 1
ATOM 1952 O O . ILE A 1 259 ? 9.289 6.787 -15.872 1.00 87.38 259 ILE A O 1
ATOM 1956 N N . ASP A 1 260 ? 7.503 6.823 -14.519 1.00 81.19 260 ASP A N 1
ATOM 1957 C CA . ASP A 1 260 ? 6.892 5.654 -15.145 1.00 81.19 260 ASP A CA 1
ATOM 1958 C C . ASP A 1 260 ? 6.649 5.878 -16.657 1.00 81.19 260 ASP A C 1
ATOM 1960 O O . ASP A 1 260 ? 6.259 6.981 -17.081 1.00 81.19 260 ASP A O 1
ATOM 1964 N N . PRO A 1 261 ? 6.834 4.841 -17.499 1.00 78.44 261 PRO A N 1
ATOM 1965 C CA . PRO A 1 261 ? 6.565 4.929 -18.929 1.00 78.44 261 PRO A CA 1
ATOM 1966 C C . PRO A 1 261 ? 5.154 5.447 -19.217 1.00 78.44 261 PRO A C 1
ATOM 1968 O O . PRO A 1 261 ? 4.192 5.091 -18.531 1.00 78.44 261 PRO A O 1
ATOM 1971 N N . ALA A 1 262 ? 5.009 6.263 -20.267 1.00 76.50 262 ALA A N 1
ATOM 1972 C CA . ALA A 1 262 ? 3.695 6.728 -20.698 1.00 76.50 262 ALA A CA 1
ATOM 1973 C C . ALA A 1 262 ? 2.801 5.531 -21.034 1.00 76.50 262 ALA A C 1
ATOM 1975 O O . ALA A 1 262 ? 3.132 4.722 -21.900 1.00 76.50 262 ALA A O 1
ATOM 1976 N N . LYS A 1 263 ? 1.653 5.444 -20.367 1.00 76.06 263 LYS A N 1
ATOM 1977 C CA . LYS A 1 263 ? 0.586 4.504 -20.707 1.00 76.06 263 LYS A CA 1
ATOM 1978 C C . LYS A 1 263 ? -0.714 5.263 -20.853 1.00 76.06 263 LYS A C 1
ATOM 1980 O O . LYS A 1 263 ? -0.941 6.248 -20.146 1.00 76.06 263 LYS A O 1
ATOM 1985 N N . ASP A 1 264 ? -1.563 4.781 -21.750 1.00 78.38 264 ASP A N 1
ATOM 1986 C CA . ASP A 1 264 ? -2.880 5.364 -21.937 1.00 78.38 264 ASP A CA 1
ATOM 1987 C C . ASP A 1 264 ? -3.672 5.311 -20.622 1.00 78.38 264 ASP A C 1
ATOM 1989 O O . ASP A 1 264 ? -3.666 4.287 -19.921 1.00 78.38 264 ASP A O 1
ATOM 1993 N N . PRO A 1 265 ? -4.346 6.408 -20.234 1.00 76.12 265 PRO A N 1
ATOM 1994 C CA . PRO A 1 265 ? -5.160 6.408 -19.034 1.00 76.12 265 PRO A CA 1
ATOM 1995 C C . PRO A 1 265 ? -6.258 5.345 -19.143 1.00 76.12 265 PRO A C 1
ATOM 1997 O O . PRO A 1 265 ? -7.114 5.429 -20.014 1.00 76.12 265 PRO A O 1
ATOM 2000 N N . ALA A 1 266 ? -6.301 4.403 -18.198 1.00 80.81 266 ALA A N 1
ATOM 2001 C CA . ALA A 1 266 ? -7.340 3.370 -18.191 1.00 80.81 266 ALA A CA 1
ATOM 2002 C C . ALA A 1 266 ? -8.758 3.972 -18.119 1.00 80.81 266 ALA A C 1
ATOM 2004 O O . ALA A 1 266 ? -9.026 4.861 -17.301 1.00 80.81 266 ALA A O 1
ATOM 2005 N N . THR A 1 267 ? -9.669 3.493 -18.955 1.00 83.69 267 THR A N 1
ATOM 2006 C CA . THR A 1 267 ? -11.067 3.940 -19.006 1.00 83.69 267 THR A CA 1
ATOM 2007 C C . THR A 1 267 ? -11.889 3.248 -17.915 1.00 83.69 267 THR A C 1
ATOM 2009 O O . THR A 1 267 ? -11.519 2.189 -17.415 1.00 83.69 267 THR A O 1
ATOM 2012 N N . VAL A 1 268 ? -13.050 3.802 -17.547 1.00 79.31 268 VAL A N 1
ATOM 2013 C CA . VAL A 1 268 ? -13.986 3.147 -16.608 1.00 79.31 268 VAL A CA 1
ATOM 2014 C C . VAL A 1 268 ? -14.384 1.745 -17.098 1.00 79.31 268 VAL A C 1
ATOM 2016 O O . VAL A 1 268 ? -14.499 0.822 -16.296 1.00 79.31 268 VAL A O 1
ATOM 2019 N N . SER A 1 269 ? -14.522 1.560 -18.414 1.00 76.81 269 SER A N 1
ATOM 2020 C CA . SER A 1 269 ? -14.769 0.253 -19.033 1.00 76.81 269 SER A CA 1
ATOM 2021 C C . SER A 1 269 ? -13.648 -0.750 -18.771 1.00 76.81 269 SER A C 1
ATOM 2023 O O . SER A 1 269 ? -13.939 -1.914 -18.510 1.00 76.81 269 SER A O 1
ATOM 2025 N N . ASP A 1 270 ? -12.389 -0.305 -18.768 1.00 80.00 270 ASP A N 1
ATOM 2026 C CA . ASP A 1 270 ? -11.241 -1.166 -18.468 1.00 80.00 270 ASP A CA 1
ATOM 2027 C C . ASP A 1 270 ? -11.288 -1.632 -17.013 1.00 80.00 270 ASP A C 1
ATOM 2029 O O . ASP A 1 270 ? -11.040 -2.802 -16.739 1.00 80.00 270 ASP A O 1
ATOM 2033 N N . LEU A 1 271 ? -11.695 -0.753 -16.087 1.00 78.62 271 LEU A N 1
ATOM 2034 C CA . LEU A 1 271 ? -11.890 -1.107 -14.677 1.00 78.62 271 LEU A CA 1
ATOM 2035 C C . LEU A 1 271 ? -12.999 -2.150 -14.497 1.00 78.62 271 LEU A C 1
ATOM 2037 O O . LEU A 1 271 ? -12.841 -3.075 -13.705 1.00 78.62 271 LEU A O 1
ATOM 2041 N N . ILE A 1 272 ? -14.114 -2.023 -15.221 1.00 76.62 272 ILE A N 1
ATOM 2042 C CA . ILE A 1 272 ? -15.203 -3.013 -15.183 1.00 76.62 272 ILE A CA 1
ATOM 2043 C C . ILE A 1 272 ? -14.739 -4.332 -15.813 1.00 76.62 272 ILE A C 1
ATOM 2045 O O . ILE A 1 272 ? -15.029 -5.404 -15.286 1.00 76.62 272 ILE A O 1
ATOM 2049 N N . GLY A 1 273 ? -13.962 -4.258 -16.896 1.00 77.06 273 GLY A N 1
ATOM 2050 C CA . GLY A 1 273 ? -13.399 -5.408 -17.600 1.00 77.06 273 GLY A CA 1
ATOM 2051 C C . GLY A 1 273 ? -12.369 -6.212 -16.800 1.00 77.06 273 GLY A C 1
ATOM 2052 O O . GLY A 1 273 ? -12.067 -7.343 -17.186 1.00 77.06 273 GLY A O 1
ATOM 2053 N N . LEU A 1 274 ? -11.856 -5.672 -15.686 1.00 77.44 274 LEU A N 1
ATOM 2054 C CA . LEU A 1 274 ? -11.051 -6.427 -14.719 1.00 77.44 274 LEU A CA 1
ATOM 2055 C C . LEU A 1 274 ? -11.889 -7.453 -13.939 1.00 77.44 274 LEU A C 1
ATOM 2057 O O . LEU A 1 274 ? -11.331 -8.433 -13.445 1.00 77.44 274 LEU A O 1
ATOM 2061 N N . PHE A 1 275 ? -13.208 -7.257 -13.838 1.00 76.94 275 PHE A N 1
ATOM 2062 C CA . PHE A 1 275 ? -14.127 -8.086 -13.052 1.00 76.94 275 PHE A CA 1
ATOM 2063 C C . PHE A 1 275 ? -14.870 -9.113 -13.893 1.00 76.94 275 PHE A C 1
ATOM 2065 O O . PHE A 1 275 ? -16.099 -9.187 -13.892 1.00 76.94 275 PHE A O 1
ATOM 2072 N N . ASP A 1 276 ? -14.102 -9.938 -14.593 1.00 82.25 276 ASP A N 1
ATOM 2073 C CA . ASP A 1 276 ? -14.640 -11.057 -15.350 1.00 82.25 276 ASP A CA 1
ATOM 2074 C C . ASP A 1 276 ? -14.640 -12.342 -14.510 1.00 82.25 276 ASP A C 1
ATOM 2076 O O . ASP A 1 276 ? -13.667 -13.094 -14.468 1.00 82.25 276 ASP A O 1
ATOM 2080 N N . PHE A 1 277 ? -15.758 -12.613 -13.834 1.00 83.44 277 PHE A N 1
ATOM 2081 C CA . PHE A 1 277 ? -15.905 -13.802 -12.987 1.00 83.44 277 PHE A CA 1
ATOM 2082 C C . PHE A 1 277 ? -15.723 -15.129 -13.740 1.00 83.44 277 PHE A C 1
ATOM 2084 O O . PHE A 1 277 ? -15.474 -16.149 -13.097 1.00 83.44 277 PHE A O 1
ATOM 2091 N N . SER A 1 278 ? -15.819 -15.130 -15.075 1.00 84.88 278 SER A N 1
ATOM 2092 C CA . SER A 1 278 ? -15.580 -16.329 -15.885 1.00 84.88 278 SER A CA 1
ATOM 2093 C C . SER A 1 278 ? -14.099 -16.716 -15.962 1.00 84.88 278 SER A C 1
ATOM 2095 O O . SER A 1 278 ? -13.786 -17.890 -16.136 1.00 84.88 278 SER A O 1
ATOM 2097 N N . LEU A 1 279 ? -13.192 -15.752 -15.769 1.00 87.31 279 LEU A N 1
ATOM 2098 C CA . LEU A 1 279 ? -11.739 -15.948 -15.803 1.00 87.31 279 LEU A CA 1
ATOM 2099 C C . LEU A 1 279 ? -11.143 -16.269 -14.423 1.00 87.31 279 LEU A C 1
ATOM 2101 O O . LEU A 1 279 ? -9.924 -16.367 -14.284 1.00 87.31 279 LEU A O 1
ATOM 2105 N N . VAL A 1 280 ? -11.979 -16.377 -13.386 1.00 90.19 280 VAL A N 1
ATOM 2106 C CA . VAL A 1 280 ? -11.516 -16.559 -12.007 1.00 90.19 280 VAL A CA 1
ATOM 2107 C C . VAL A 1 280 ? -11.145 -18.015 -11.751 1.00 90.19 280 VAL A C 1
ATOM 2109 O O . VAL A 1 280 ? -11.982 -18.918 -11.802 1.00 90.19 280 VAL A O 1
ATOM 2112 N N . HIS A 1 281 ? -9.889 -18.220 -11.370 1.00 92.06 281 HIS A N 1
ATOM 2113 C CA . HIS A 1 281 ? -9.367 -19.502 -10.913 1.00 92.06 281 HIS A CA 1
ATOM 2114 C C . HIS A 1 281 ? -9.692 -19.718 -9.427 1.00 92.06 281 HIS A C 1
ATOM 2116 O O . HIS A 1 281 ? -8.929 -19.355 -8.528 1.00 92.06 281 HIS A O 1
ATOM 2122 N N . TRP A 1 282 ? -10.869 -20.288 -9.150 1.00 92.50 282 TRP A N 1
ATOM 2123 C CA . TRP A 1 282 ? -11.373 -20.509 -7.784 1.00 92.50 282 TRP A CA 1
ATOM 2124 C C . TRP A 1 282 ? -10.532 -21.486 -6.953 1.00 92.50 282 TRP A C 1
ATOM 2126 O O . TRP A 1 282 ? -10.601 -21.452 -5.724 1.00 92.50 282 TRP A O 1
ATOM 2136 N N . ASP A 1 283 ? -9.701 -22.309 -7.594 1.00 92.56 283 ASP A N 1
ATOM 2137 C CA . ASP A 1 283 ? -8.731 -23.190 -6.934 1.00 92.56 283 ASP A CA 1
ATOM 2138 C C . ASP A 1 283 ? -7.656 -22.413 -6.154 1.00 92.56 283 ASP A C 1
ATOM 2140 O O . ASP A 1 283 ? -7.028 -22.961 -5.247 1.00 92.56 283 ASP A O 1
ATOM 2144 N N . GLN A 1 284 ? -7.468 -21.129 -6.468 1.00 92.25 284 GLN A N 1
ATOM 2145 C CA . GLN A 1 284 ? -6.503 -20.263 -5.797 1.00 92.25 284 GLN A CA 1
ATOM 2146 C C . GLN A 1 284 ? -7.023 -19.703 -4.472 1.00 92.25 284 GLN A C 1
ATOM 2148 O O . GLN A 1 284 ? -6.234 -19.479 -3.558 1.00 92.25 284 GLN A O 1
ATOM 2153 N N . LEU A 1 285 ? -8.340 -19.522 -4.327 1.00 92.31 285 LEU A N 1
ATOM 2154 C CA . LEU A 1 285 ? -8.955 -18.974 -3.114 1.00 92.31 285 LEU A CA 1
ATOM 2155 C C . LEU A 1 285 ? -8.596 -19.762 -1.834 1.00 92.31 285 LEU A C 1
ATOM 2157 O O . LEU A 1 285 ? -8.124 -19.136 -0.883 1.00 92.31 285 LEU A O 1
ATOM 2161 N N . PRO A 1 286 ? -8.762 -21.103 -1.763 1.00 93.69 286 PRO A N 1
ATOM 2162 C CA . PRO A 1 286 ? -8.435 -21.854 -0.549 1.00 93.69 286 PRO A CA 1
ATOM 2163 C C . PRO A 1 286 ? -6.934 -21.863 -0.232 1.00 93.69 286 PRO A C 1
ATOM 2165 O O . PRO A 1 286 ? -6.567 -21.963 0.937 1.00 93.69 286 PRO A O 1
ATOM 2168 N N . LYS A 1 287 ? -6.059 -21.704 -1.235 1.00 93.25 287 LYS A N 1
ATOM 2169 C CA . LYS A 1 287 ? -4.600 -21.662 -1.033 1.00 93.25 287 LYS A CA 1
ATOM 2170 C C . LYS A 1 287 ? -4.150 -20.423 -0.255 1.00 93.25 287 LYS A C 1
ATOM 2172 O O . LYS A 1 287 ? -3.128 -20.469 0.413 1.00 93.25 287 LYS A O 1
ATOM 2177 N N . GLN A 1 288 ? -4.928 -19.339 -0.295 1.00 94.62 288 GLN A N 1
ATOM 2178 C CA . GLN A 1 288 ? -4.612 -18.093 0.416 1.00 94.62 288 GLN A CA 1
ATOM 2179 C C . GLN A 1 288 ? -5.133 -18.064 1.862 1.00 94.62 288 GLN A C 1
ATOM 2181 O O . GLN A 1 288 ? -4.980 -17.058 2.558 1.00 94.62 288 GLN A O 1
ATOM 2186 N N . PHE A 1 289 ? -5.764 -19.146 2.334 1.00 93.88 289 PHE A N 1
ATOM 2187 C CA . PHE A 1 289 ? -6.411 -19.179 3.645 1.00 93.88 289 PHE A CA 1
ATOM 2188 C C . PHE A 1 289 ? -5.425 -18.984 4.808 1.00 93.88 289 PHE A C 1
ATOM 2190 O O . PHE A 1 289 ? -5.733 -18.265 5.756 1.00 93.88 289 PHE A O 1
ATOM 2197 N N . GLU A 1 290 ? -4.224 -19.557 4.718 1.00 93.44 290 GLU A N 1
ATOM 2198 C CA . GLU A 1 290 ? -3.179 -19.399 5.737 1.00 93.44 290 GLU A CA 1
ATOM 2199 C C . GLU A 1 290 ? -2.725 -17.937 5.858 1.00 93.44 290 GLU A C 1
ATOM 2201 O O . GLU A 1 290 ? -2.770 -17.346 6.941 1.00 93.44 290 GLU A O 1
ATOM 2206 N N . THR A 1 291 ? -2.382 -17.314 4.728 1.00 92.50 291 THR A N 1
ATOM 2207 C CA . THR A 1 291 ? -2.020 -15.892 4.661 1.00 92.50 291 THR A CA 1
ATOM 2208 C C . THR A 1 291 ? -3.162 -15.006 5.161 1.00 92.50 291 THR A C 1
ATOM 2210 O O . THR A 1 291 ? -2.921 -13.995 5.821 1.00 92.50 291 THR A O 1
ATOM 2213 N N . TRP A 1 292 ? -4.416 -15.395 4.906 1.00 92.38 292 TRP A N 1
ATOM 2214 C CA . TRP A 1 292 ? -5.595 -14.669 5.371 1.00 92.38 292 TRP A CA 1
ATOM 2215 C C . TRP A 1 292 ? -5.772 -14.730 6.889 1.00 92.38 292 TRP A C 1
ATOM 2217 O O . TRP A 1 292 ? -6.085 -13.705 7.492 1.00 92.38 292 TRP A O 1
ATOM 2227 N N . ILE A 1 293 ? -5.534 -15.882 7.525 1.00 92.62 293 ILE A N 1
ATOM 2228 C CA . ILE A 1 293 ? -5.563 -15.991 8.993 1.00 92.62 293 ILE A CA 1
ATOM 2229 C C . ILE A 1 293 ? -4.503 -15.072 9.609 1.00 92.62 293 ILE A C 1
ATOM 2231 O O . ILE A 1 293 ? -4.810 -14.331 10.547 1.00 92.62 293 ILE A O 1
ATOM 2235 N N . GLY A 1 294 ? -3.282 -15.087 9.062 1.00 88.94 294 GLY A N 1
ATOM 2236 C CA . GLY A 1 294 ? -2.200 -14.202 9.499 1.00 88.94 294 GLY A CA 1
ATOM 2237 C C . GLY A 1 294 ? -2.590 -12.728 9.388 1.00 88.94 294 GLY A C 1
ATOM 2238 O O . GLY A 1 294 ? -2.499 -11.989 10.369 1.00 88.94 294 GLY A O 1
ATOM 2239 N N . MET A 1 295 ? -3.128 -12.331 8.232 1.00 87.50 295 MET A N 1
ATOM 2240 C CA . MET A 1 295 ? -3.658 -10.985 8.005 1.00 87.50 295 MET A CA 1
ATOM 2241 C C . MET A 1 295 ? -4.733 -10.620 9.028 1.00 87.50 295 MET A C 1
ATOM 2243 O O . MET A 1 295 ? -4.666 -9.557 9.634 1.00 87.50 295 MET A O 1
ATOM 2247 N N . ALA A 1 296 ? -5.716 -11.496 9.241 1.00 85.25 296 ALA A N 1
ATOM 2248 C CA . ALA A 1 296 ? -6.842 -11.236 10.127 1.00 85.25 296 ALA A CA 1
ATOM 2249 C C . ALA A 1 296 ? -6.413 -11.026 11.576 1.00 85.25 296 ALA A C 1
ATOM 2251 O O . ALA A 1 296 ? -6.903 -10.106 12.237 1.00 85.25 296 ALA A O 1
ATOM 2252 N N . PHE A 1 297 ? -5.471 -11.836 12.049 1.00 84.56 297 PHE A N 1
ATOM 2253 C CA . PHE A 1 297 ? -4.907 -11.688 13.380 1.00 84.56 297 PHE A CA 1
ATOM 2254 C C . PHE A 1 297 ? -4.104 -10.392 13.511 1.00 84.56 297 PHE A C 1
ATOM 2256 O O . PHE A 1 297 ? -4.371 -9.606 14.419 1.00 84.56 297 PHE A O 1
ATOM 2263 N N . ILE A 1 298 ? -3.175 -10.135 12.585 1.00 81.88 298 ILE A N 1
ATOM 2264 C CA . ILE A 1 298 ? -2.323 -8.944 12.632 1.00 81.88 298 ILE A CA 1
ATOM 2265 C C . ILE A 1 298 ? -3.163 -7.674 12.550 1.00 81.88 298 ILE A C 1
ATOM 2267 O O . ILE A 1 298 ? -3.053 -6.839 13.436 1.00 81.88 298 ILE A O 1
ATOM 2271 N N . VAL A 1 299 ? -4.075 -7.569 11.585 1.00 79.19 299 VAL A N 1
ATOM 2272 C CA . VAL A 1 299 ? -4.975 -6.414 11.438 1.00 79.19 299 VAL A CA 1
ATOM 2273 C C . VAL A 1 299 ? -5.817 -6.181 12.692 1.00 79.19 299 VAL A C 1
ATOM 2275 O O . VAL A 1 299 ? -6.002 -5.035 13.113 1.00 79.19 299 VAL A O 1
ATOM 2278 N N . ALA A 1 300 ? -6.325 -7.246 13.320 1.00 77.00 300 ALA A N 1
ATOM 2279 C CA . ALA A 1 300 ? -7.061 -7.120 14.574 1.00 77.00 300 ALA A CA 1
ATOM 2280 C C . ALA A 1 300 ? -6.173 -6.567 15.698 1.00 77.00 300 ALA A C 1
ATOM 2282 O O . ALA A 1 300 ? -6.613 -5.676 16.428 1.00 77.00 300 ALA A O 1
ATOM 2283 N N . LEU A 1 301 ? -4.931 -7.049 15.816 1.00 76.94 301 LEU A N 1
ATOM 2284 C CA . LEU A 1 301 ? -3.969 -6.541 16.794 1.00 76.94 301 LEU A CA 1
ATOM 2285 C C . LEU A 1 301 ? -3.598 -5.080 16.532 1.00 76.94 301 LEU A C 1
ATOM 2287 O O . LEU A 1 301 ? -3.691 -4.272 17.454 1.00 76.94 301 LEU A O 1
ATOM 2291 N N . SER A 1 302 ? -3.243 -4.735 15.292 1.00 75.06 302 SER A N 1
ATOM 2292 C CA . SER A 1 302 ? -2.931 -3.372 14.851 1.00 75.06 302 SER A CA 1
ATOM 2293 C C . SER A 1 302 ? -4.047 -2.410 15.236 1.00 75.06 302 SER A C 1
ATOM 2295 O O . SER A 1 302 ? -3.816 -1.425 15.927 1.00 75.06 302 SER A O 1
ATOM 2297 N N . SER A 1 303 ? -5.285 -2.781 14.901 1.00 71.94 303 SER A N 1
ATOM 2298 C CA . SER A 1 303 ? -6.465 -1.979 15.214 1.00 71.94 303 SER A CA 1
ATOM 2299 C C . SER A 1 303 ? -6.636 -1.768 16.717 1.00 71.94 303 SER A C 1
ATOM 2301 O O . SER A 1 303 ? -7.047 -0.698 17.142 1.00 71.94 303 SER A O 1
ATOM 2303 N N . CYS A 1 304 ? -6.334 -2.764 17.552 1.00 69.50 304 CYS A N 1
ATOM 2304 C CA . CYS A 1 304 ? -6.438 -2.594 19.000 1.00 69.50 304 CYS A CA 1
ATOM 2305 C C . CYS A 1 304 ? -5.316 -1.714 19.574 1.00 69.50 304 CYS A C 1
ATOM 2307 O O . CYS A 1 304 ? -5.572 -0.949 20.505 1.00 69.50 304 CYS A O 1
ATOM 2309 N N . LEU A 1 305 ? -4.096 -1.810 19.031 1.00 69.88 305 LEU A N 1
ATOM 2310 C CA . LEU A 1 305 ? -2.971 -0.953 19.416 1.00 69.88 305 LEU A CA 1
ATOM 2311 C C . LEU A 1 305 ? -3.238 0.510 19.053 1.00 69.88 305 LEU A C 1
ATOM 2313 O O . LEU A 1 305 ? -2.985 1.384 19.881 1.00 69.88 305 LEU A O 1
ATOM 2317 N N . ASP A 1 306 ? -3.820 0.761 17.878 1.00 67.12 306 ASP A N 1
ATOM 2318 C CA . ASP A 1 306 ? -4.235 2.101 17.461 1.00 67.12 306 ASP A CA 1
ATOM 2319 C C . ASP A 1 306 ? -5.232 2.696 18.466 1.00 67.12 306 ASP A C 1
ATOM 2321 O O . ASP A 1 306 ? -5.075 3.836 18.897 1.00 67.12 306 ASP A O 1
ATOM 2325 N N . ILE A 1 307 ? -6.218 1.915 18.930 1.00 57.22 307 ILE A N 1
ATOM 2326 C CA . ILE A 1 307 ? -7.173 2.395 19.947 1.00 57.22 307 ILE A CA 1
ATOM 2327 C C . ILE A 1 307 ? -6.475 2.675 21.275 1.00 57.22 307 ILE A C 1
ATOM 2329 O O . ILE A 1 307 ? -6.741 3.707 21.884 1.00 57.22 307 ILE A O 1
ATOM 2333 N N . ALA A 1 308 ? -5.581 1.793 21.727 1.00 62.25 308 ALA A N 1
ATOM 2334 C CA . ALA A 1 308 ? -4.852 1.998 22.977 1.00 62.25 308 ALA A CA 1
ATOM 2335 C C . ALA A 1 308 ? -3.986 3.271 22.933 1.00 62.25 308 ALA A C 1
ATOM 2337 O O . ALA A 1 308 ? -3.945 4.023 23.908 1.00 62.25 308 ALA A O 1
ATOM 2338 N N . ALA A 1 309 ? -3.340 3.547 21.795 1.00 59.09 309 ALA A N 1
ATOM 2339 C CA . ALA A 1 309 ? -2.608 4.791 21.574 1.00 59.09 309 ALA A CA 1
ATOM 2340 C C . ALA A 1 309 ? -3.542 6.013 21.628 1.00 59.09 309 ALA A C 1
ATOM 2342 O O . ALA A 1 309 ? -3.237 6.991 22.311 1.00 59.09 309 ALA A O 1
ATOM 2343 N N . ILE A 1 310 ? -4.716 5.928 20.994 1.00 52.31 310 ILE A N 1
ATOM 2344 C CA . ILE A 1 310 ? -5.729 6.994 21.021 1.00 52.31 310 ILE A CA 1
ATOM 2345 C C . ILE A 1 310 ? -6.249 7.242 22.449 1.00 52.31 310 ILE A C 1
ATOM 2347 O O . ILE A 1 310 ? -6.389 8.394 22.856 1.00 52.31 310 ILE A O 1
ATOM 2351 N N . GLU A 1 311 ? -6.523 6.198 23.239 1.00 54.75 311 GLU A N 1
ATOM 2352 C CA . GLU A 1 311 ? -6.983 6.341 24.632 1.00 54.75 311 GLU A CA 1
ATOM 2353 C C . GLU A 1 311 ? -5.943 7.037 25.518 1.00 54.75 311 GLU A C 1
ATOM 2355 O O . GLU A 1 311 ? -6.303 7.865 26.365 1.00 54.75 311 GLU A O 1
ATOM 2360 N N . LEU A 1 312 ? -4.660 6.724 25.308 1.00 56.50 312 LEU A N 1
ATOM 2361 C CA . LEU A 1 312 ? -3.545 7.378 25.991 1.00 56.50 312 LEU A CA 1
ATOM 2362 C C . LEU A 1 312 ? -3.446 8.862 25.614 1.00 56.50 312 LEU A C 1
ATOM 2364 O O . LEU A 1 312 ? -3.236 9.692 26.497 1.00 56.50 312 LEU A O 1
ATOM 2368 N N . GLU A 1 313 ? -3.640 9.208 24.340 1.00 52.19 313 GLU A N 1
ATOM 2369 C CA . GLU A 1 313 ? -3.599 10.600 23.872 1.00 52.19 313 GLU A CA 1
ATOM 2370 C C . GLU A 1 313 ? -4.819 11.425 24.302 1.00 52.19 313 GLU A C 1
ATOM 2372 O O . GLU A 1 313 ? -4.677 12.588 24.679 1.00 52.19 313 GLU A O 1
ATOM 2377 N N . MET A 1 314 ? -6.022 10.843 24.279 1.00 51.34 314 MET A N 1
ATOM 2378 C CA . MET A 1 314 ? -7.260 11.535 24.660 1.00 51.34 314 MET A CA 1
ATOM 2379 C C . MET A 1 314 ? -7.434 11.683 26.179 1.00 51.34 314 MET A C 1
ATOM 2381 O O . MET A 1 314 ? -8.301 12.440 26.628 1.00 51.34 314 MET A O 1
ATOM 2385 N N . GLY A 1 315 ? -6.684 10.923 26.983 1.00 50.72 315 GLY A N 1
ATOM 2386 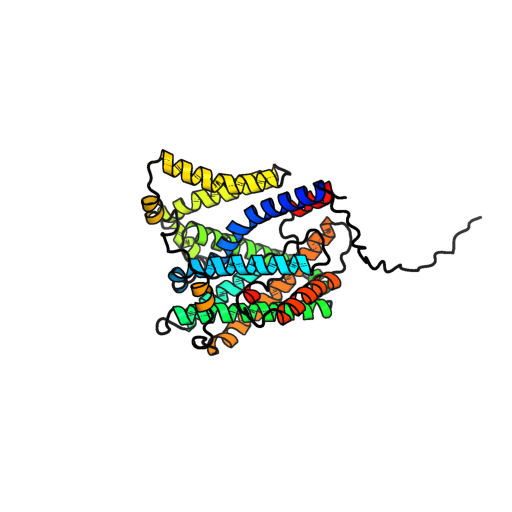C CA . GLY A 1 315 ? -6.832 10.889 28.441 1.00 50.72 315 GLY A CA 1
ATOM 2387 C C . GLY A 1 315 ? -8.209 10.395 28.916 1.00 50.72 315 GLY A C 1
ATOM 2388 O O . GLY A 1 315 ? -8.591 10.623 30.066 1.00 50.72 315 GLY A O 1
ATOM 2389 N N . LYS A 1 316 ? -8.987 9.745 28.039 1.00 52.31 316 LYS A N 1
ATOM 2390 C CA . LYS A 1 316 ? -10.335 9.221 28.307 1.00 52.31 316 LYS A CA 1
ATOM 2391 C C . LYS A 1 316 ? -10.485 7.843 27.671 1.00 52.31 316 LYS A C 1
ATOM 2393 O O . LYS A 1 316 ? -10.065 7.635 26.540 1.00 52.31 316 LYS A O 1
ATOM 2398 N N . LYS A 1 317 ? -11.144 6.926 28.387 1.00 51.69 317 LYS A N 1
ATOM 2399 C CA . LYS A 1 317 ? -11.474 5.591 27.869 1.00 51.69 317 LYS A CA 1
ATOM 2400 C C . LYS A 1 317 ? -12.513 5.705 26.757 1.00 51.69 317 LYS A C 1
ATOM 2402 O O . LYS A 1 317 ? -13.579 6.288 26.978 1.00 51.69 317 LYS A O 1
ATOM 2407 N N . LEU A 1 318 ? -12.213 5.140 25.596 1.00 53.38 318 LEU A N 1
ATOM 2408 C CA . LEU A 1 318 ? -13.156 5.008 24.493 1.00 53.38 318 LEU A CA 1
ATOM 2409 C C . LEU A 1 318 ? -13.912 3.686 24.652 1.00 53.38 318 LEU A C 1
ATOM 2411 O O . LEU A 1 318 ? -13.371 2.680 25.107 1.00 53.38 318 LEU A O 1
ATOM 2415 N N . ASP A 1 319 ? -15.190 3.655 24.270 1.00 54.03 319 ASP A N 1
ATOM 2416 C CA . ASP A 1 319 ? -15.895 2.375 24.166 1.00 54.03 319 ASP A CA 1
ATOM 2417 C C . ASP A 1 319 ? -15.426 1.656 22.893 1.00 54.03 319 ASP A C 1
ATOM 2419 O O . ASP A 1 319 ? -16.047 1.761 21.833 1.00 54.03 319 ASP A O 1
ATOM 2423 N N . LEU A 1 320 ? -14.311 0.923 23.017 1.00 52.56 320 LEU A N 1
ATOM 2424 C CA . LEU A 1 320 ? -13.703 0.062 21.990 1.00 52.56 320 LEU A CA 1
ATOM 2425 C C . LEU A 1 320 ? -14.741 -0.760 21.211 1.00 52.56 320 LEU A C 1
ATOM 2427 O O . LEU A 1 320 ? -14.641 -0.945 19.998 1.00 52.56 320 LEU A O 1
ATOM 2431 N N . ASN A 1 321 ? -15.766 -1.250 21.908 1.00 52.56 321 ASN A N 1
ATOM 2432 C CA . ASN A 1 321 ? -16.775 -2.123 21.320 1.00 52.56 321 ASN A CA 1
ATOM 2433 C C . ASN A 1 321 ? -17.815 -1.348 20.508 1.00 52.56 321 ASN A C 1
ATOM 2435 O O . ASN A 1 321 ? -18.461 -1.931 19.634 1.00 52.56 321 ASN A O 1
ATOM 2439 N N . HIS A 1 322 ? -18.010 -0.060 20.801 1.00 49.31 322 HIS A N 1
ATOM 2440 C CA . HIS A 1 322 ? -18.900 0.800 20.036 1.00 49.31 322 HIS A CA 1
ATOM 2441 C C . HIS A 1 322 ? -18.289 1.130 18.676 1.00 49.31 322 HIS A C 1
ATOM 2443 O O . HIS A 1 322 ? -18.942 0.860 17.677 1.00 49.31 322 HIS A O 1
ATOM 2449 N N . GLU A 1 323 ? -17.032 1.579 18.623 1.00 49.12 323 GLU A N 1
ATOM 2450 C CA . GLU A 1 323 ? -16.360 1.955 17.365 1.00 49.12 323 GLU A CA 1
ATOM 2451 C C . GLU A 1 323 ? -16.130 0.755 16.428 1.00 49.12 323 GLU A C 1
ATOM 2453 O O . GLU A 1 323 ? -16.431 0.819 15.231 1.00 49.12 323 GLU A O 1
ATOM 2458 N N . LEU A 1 324 ? -15.756 -0.410 16.977 1.00 51.12 324 LEU A N 1
ATOM 2459 C CA . LEU A 1 324 ? -15.714 -1.664 16.205 1.00 51.12 324 LEU A CA 1
ATOM 2460 C C . LEU A 1 324 ? -17.098 -2.058 15.641 1.00 51.12 324 LEU A C 1
ATOM 2462 O O . LEU A 1 324 ? -17.193 -2.723 14.605 1.00 51.12 324 LEU A O 1
ATOM 2466 N N . LYS A 1 325 ? -18.190 -1.634 16.293 1.00 46.38 325 LYS A N 1
ATOM 2467 C CA . LYS A 1 325 ? -19.579 -1.895 15.885 1.00 46.38 325 LYS A CA 1
ATOM 2468 C C . LYS A 1 325 ? -20.148 -0.811 14.959 1.00 46.38 325 LYS A C 1
ATOM 2470 O O . LYS A 1 325 ? -20.984 -1.144 14.118 1.00 46.38 325 LYS A O 1
ATOM 2475 N N . THR A 1 326 ? -19.719 0.448 15.030 1.00 43.41 326 THR A N 1
ATOM 2476 C CA . THR A 1 326 ? -20.106 1.482 14.051 1.00 43.41 326 THR A CA 1
ATOM 2477 C C . THR A 1 326 ? -19.513 1.175 12.681 1.00 43.41 326 THR A C 1
ATOM 2479 O O . THR A 1 326 ? -20.235 1.248 11.682 1.00 43.41 326 THR A O 1
ATOM 2482 N N . GLY A 1 327 ? -18.287 0.639 12.642 1.00 45.62 327 GLY A N 1
ATOM 2483 C CA . GLY A 1 327 ? -17.711 0.038 11.435 1.00 45.62 327 GLY A CA 1
ATOM 2484 C C . GLY A 1 327 ? -18.608 -1.027 10.774 1.00 45.62 327 GLY A C 1
ATOM 2485 O O . GLY A 1 327 ? -18.550 -1.214 9.563 1.00 45.62 327 GLY A O 1
ATOM 2486 N N . TRP A 1 328 ? -19.500 -1.698 11.519 1.00 40.00 328 TRP A N 1
ATOM 2487 C CA . TRP A 1 328 ? -20.460 -2.674 10.977 1.00 40.00 328 TRP A CA 1
ATOM 2488 C C . TRP A 1 328 ? -21.705 -2.047 10.331 1.00 40.00 328 TRP A C 1
ATOM 2490 O O . TRP A 1 328 ? -22.196 -2.578 9.333 1.00 40.00 328 TRP A O 1
ATOM 2500 N N . LEU A 1 329 ? -22.237 -0.936 10.855 1.00 38.91 329 LEU A N 1
ATOM 2501 C CA . LEU A 1 329 ? -23.390 -0.264 10.234 1.00 38.91 329 LEU A CA 1
ATOM 2502 C C . LEU A 1 329 ? -23.016 0.288 8.852 1.00 38.91 329 LEU A C 1
ATOM 2504 O O . LEU A 1 329 ? -23.842 0.219 7.935 1.00 38.91 329 LEU A O 1
ATOM 2508 N N . VAL A 1 330 ? -21.766 0.755 8.705 1.00 43.25 330 VAL A N 1
ATOM 2509 C CA . VAL A 1 330 ? -21.159 1.164 7.427 1.00 43.25 330 VAL A CA 1
ATOM 2510 C C . VAL A 1 330 ? -21.248 -0.013 6.450 1.00 43.25 330 VAL A C 1
ATOM 2512 O O . VAL A 1 330 ? -21.923 0.054 5.422 1.00 43.25 330 VAL A O 1
ATOM 2515 N N . LYS A 1 331 ? -20.685 -1.154 6.865 1.00 43.94 331 LYS A N 1
ATOM 2516 C CA . LYS A 1 331 ? -20.561 -2.383 6.070 1.00 43.94 331 LYS A CA 1
ATOM 2517 C C . LYS A 1 331 ? -21.907 -3.016 5.703 1.00 43.94 331 LYS A C 1
ATOM 2519 O O . LYS A 1 331 ? -22.070 -3.512 4.591 1.00 43.94 331 LYS A O 1
ATOM 2524 N N . ARG A 1 332 ? -22.913 -2.977 6.588 1.00 37.22 332 ARG A N 1
ATOM 2525 C CA . ARG A 1 332 ? -24.254 -3.537 6.313 1.00 37.22 332 ARG A CA 1
ATOM 2526 C C . ARG A 1 332 ? -25.017 -2.740 5.249 1.00 37.22 332 ARG A C 1
ATOM 2528 O O . ARG A 1 332 ? -25.699 -3.342 4.421 1.00 37.22 332 ARG A O 1
ATOM 2535 N N . ARG A 1 333 ? -24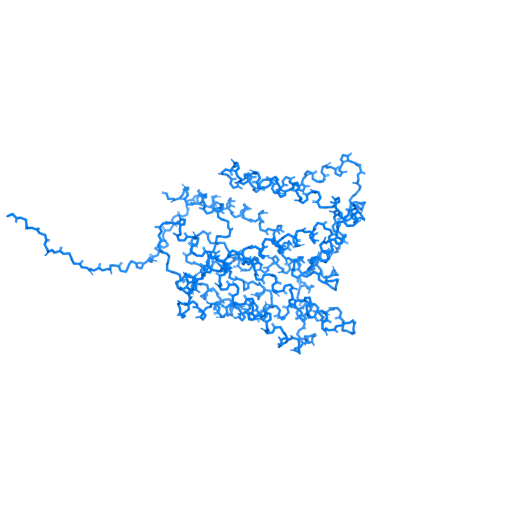.928 -1.405 5.261 1.00 37.06 333 ARG A N 1
ATOM 2536 C CA . ARG A 1 333 ? -25.541 -0.560 4.217 1.00 37.0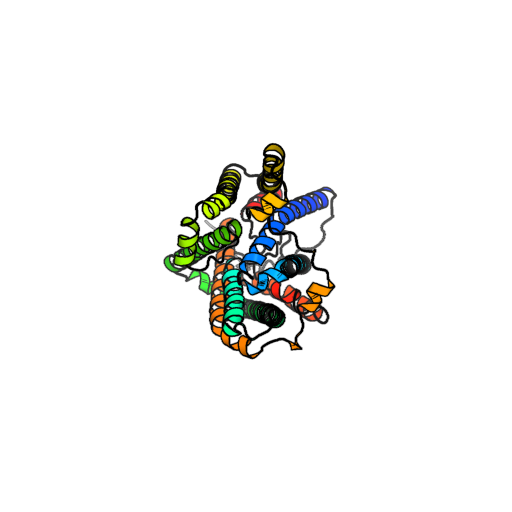6 333 ARG A CA 1
ATOM 2537 C C . ARG A 1 333 ? -24.763 -0.647 2.901 1.00 37.06 333 ARG A C 1
ATOM 2539 O O . ARG A 1 333 ? -25.387 -0.736 1.843 1.00 37.06 333 ARG A O 1
ATOM 2546 N N . GLN A 1 334 ? -23.439 -0.753 2.983 1.00 36.22 334 GLN A N 1
ATOM 2547 C CA . GLN A 1 334 ? -22.535 -1.000 1.857 1.00 36.22 334 GLN A CA 1
ATOM 2548 C C . GLN A 1 334 ? -22.839 -2.339 1.151 1.00 36.22 334 GLN A C 1
ATOM 2550 O O . GLN A 1 334 ? -22.910 -2.380 -0.075 1.00 36.22 334 GLN A O 1
ATOM 2555 N N . TRP A 1 335 ? -23.173 -3.394 1.908 1.00 33.25 335 TRP A N 1
ATOM 2556 C CA . TRP A 1 335 ? -23.652 -4.684 1.383 1.00 33.25 335 TRP A CA 1
ATOM 2557 C C . TRP A 1 335 ? -24.962 -4.569 0.585 1.00 33.25 335 TRP A C 1
ATOM 2559 O O . TRP A 1 335 ? -25.122 -5.201 -0.455 1.00 33.25 335 TRP A O 1
ATOM 2569 N N . SER A 1 336 ? -25.911 -3.744 1.043 1.00 29.41 336 SER A N 1
ATOM 2570 C CA . SER A 1 336 ? -27.203 -3.575 0.357 1.00 29.41 336 SER A CA 1
ATOM 2571 C C . SER A 1 336 ? -27.129 -2.723 -0.916 1.00 29.41 336 SER A C 1
ATOM 2573 O O . SER A 1 336 ? -27.903 -2.962 -1.841 1.00 29.41 336 SER A O 1
ATOM 2575 N N . ALA A 1 337 ? -26.192 -1.770 -0.985 1.00 30.41 337 ALA A N 1
ATOM 2576 C CA . ALA A 1 337 ? -25.965 -0.922 -2.158 1.00 30.41 337 ALA A CA 1
ATOM 2577 C C . ALA A 1 337 ? -25.092 -1.602 -3.237 1.00 30.41 337 ALA A C 1
ATOM 2579 O O . ALA A 1 337 ? -25.155 -1.240 -4.409 1.00 30.41 337 ALA A O 1
ATOM 2580 N N . GLY A 1 338 ? -24.318 -2.627 -2.864 1.00 30.83 338 GLY A N 1
ATOM 2581 C CA . GLY A 1 338 ? -23.347 -3.322 -3.714 1.00 30.83 338 GLY A CA 1
ATOM 2582 C C . GLY A 1 338 ? -23.902 -4.289 -4.767 1.00 30.83 338 GLY A C 1
ATOM 2583 O O . GLY A 1 338 ? -23.118 -5.035 -5.346 1.00 30.83 338 GLY A O 1
ATOM 2584 N N . ARG A 1 339 ? -25.208 -4.286 -5.076 1.00 28.86 339 ARG A N 1
ATOM 2585 C CA . ARG A 1 339 ? -25.759 -5.161 -6.137 1.00 28.86 339 ARG A CA 1
ATOM 2586 C C . ARG A 1 339 ? -25.292 -4.802 -7.558 1.00 28.86 339 ARG A C 1
ATOM 2588 O O . ARG A 1 339 ? -25.562 -5.579 -8.463 1.00 28.86 339 ARG A O 1
ATOM 2595 N N . LEU A 1 340 ? -24.592 -3.679 -7.761 1.00 28.28 340 LEU A N 1
ATOM 2596 C CA . LEU A 1 340 ? -24.122 -3.248 -9.087 1.00 28.28 340 LEU A CA 1
ATOM 2597 C C . LEU A 1 340 ? -22.588 -3.151 -9.262 1.00 28.28 340 LEU A C 1
ATOM 2599 O O . LEU A 1 340 ? -22.141 -3.054 -10.396 1.00 28.28 340 LEU A O 1
ATOM 2603 N N . TYR A 1 341 ? -21.768 -3.171 -8.198 1.00 30.53 341 TYR A N 1
ATOM 2604 C CA . TYR A 1 341 ? -20.339 -2.779 -8.288 1.00 30.53 341 TYR A CA 1
ATOM 2605 C C . TYR A 1 341 ? -19.406 -3.589 -7.364 1.00 30.53 341 TYR A C 1
ATOM 2607 O O . TYR A 1 341 ? -18.453 -3.072 -6.782 1.00 30.53 341 TYR A O 1
ATOM 2615 N N . GLY A 1 342 ? -19.706 -4.872 -7.183 1.00 27.45 342 GLY A N 1
ATOM 2616 C CA . GLY A 1 342 ? -19.226 -5.710 -6.084 1.00 27.45 342 GLY A CA 1
ATOM 2617 C C . GLY A 1 342 ? -17.751 -6.132 -6.065 1.00 27.45 342 GLY A C 1
ATOM 2618 O O . GLY A 1 342 ? -17.481 -7.218 -5.579 1.00 27.45 342 GLY A O 1
ATOM 2619 N N . VAL A 1 343 ? -16.795 -5.331 -6.543 1.00 31.58 343 VAL A N 1
ATOM 2620 C CA . VAL A 1 343 ? -15.365 -5.664 -6.376 1.00 31.58 343 VAL A CA 1
ATOM 2621 C C . VAL A 1 343 ? -14.486 -4.450 -6.043 1.00 31.58 343 VAL A C 1
ATOM 2623 O O . VAL A 1 343 ? -13.618 -4.535 -5.179 1.00 31.58 343 VAL A O 1
ATOM 2626 N N . VAL A 1 344 ? -14.806 -3.254 -6.553 1.00 31.08 344 VAL A N 1
ATOM 2627 C CA . VAL A 1 344 ? -14.202 -2.003 -6.037 1.00 31.08 344 VAL A CA 1
ATOM 2628 C C . VAL A 1 344 ? -14.604 -1.744 -4.579 1.00 31.08 344 VAL A C 1
ATOM 2630 O O . VAL A 1 344 ? -13.816 -1.292 -3.757 1.00 31.08 344 VAL A O 1
ATOM 2633 N N . TYR A 1 345 ? -15.838 -2.106 -4.232 1.00 35.62 345 TYR A N 1
ATOM 2634 C CA . TYR A 1 345 ? -16.370 -2.005 -2.872 1.00 35.62 345 TYR A CA 1
ATOM 2635 C C . TYR A 1 345 ? -15.642 -2.904 -1.863 1.00 35.62 345 TYR A C 1
ATOM 2637 O O . TYR A 1 345 ? -15.839 -2.750 -0.659 1.00 35.62 345 TYR A O 1
ATOM 2645 N N . PHE A 1 346 ? -14.846 -3.857 -2.345 1.00 38.12 346 PHE A N 1
ATOM 2646 C CA . PHE A 1 346 ? -14.272 -4.922 -1.543 1.00 38.12 346 PHE A CA 1
ATOM 2647 C C . PHE A 1 346 ? -12.821 -4.631 -1.169 1.00 38.12 346 PHE A C 1
ATOM 2649 O O . PHE A 1 346 ? -12.475 -4.802 -0.004 1.00 38.12 346 PHE A O 1
ATOM 2656 N N . LEU A 1 347 ? -12.012 -4.057 -2.064 1.00 32.38 347 LEU A N 1
ATOM 2657 C CA . LEU A 1 347 ? -10.707 -3.471 -1.706 1.00 32.38 347 LEU A CA 1
ATOM 2658 C C . LEU A 1 347 ? -10.825 -2.377 -0.625 1.00 32.38 347 LEU A C 1
ATOM 2660 O O . LEU A 1 347 ? -9.901 -2.157 0.151 1.00 32.38 347 LEU A O 1
ATOM 2664 N N . ALA A 1 348 ? -12.002 -1.757 -0.520 1.00 31.58 348 ALA A N 1
ATOM 2665 C CA . ALA A 1 348 ? -12.355 -0.761 0.481 1.00 31.58 348 ALA A CA 1
ATOM 2666 C C . ALA A 1 348 ? -12.624 -1.358 1.875 1.00 31.58 348 ALA A C 1
ATOM 2668 O O . ALA A 1 348 ? -12.915 -0.615 2.801 1.00 31.58 348 ALA A O 1
ATOM 2669 N N . ASN A 1 349 ? -12.587 -2.677 2.079 1.00 34.44 349 ASN A N 1
ATOM 2670 C CA . ASN A 1 349 ? -12.825 -3.283 3.396 1.00 34.44 349 ASN A CA 1
ATOM 2671 C C . ASN A 1 349 ? -11.544 -3.376 4.239 1.00 34.44 349 ASN A C 1
ATOM 2673 O O . ASN A 1 349 ? -11.239 -4.436 4.784 1.00 34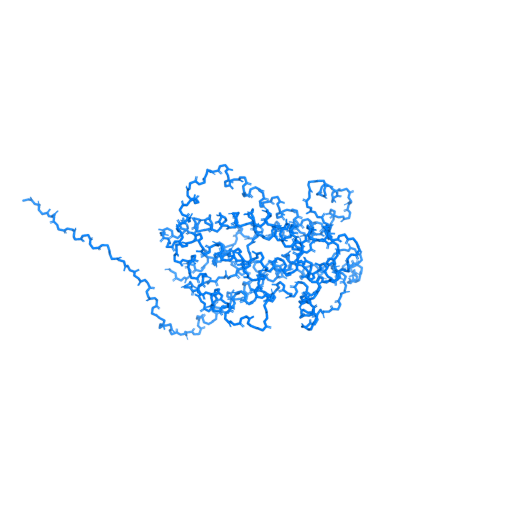.44 349 ASN A O 1
ATOM 2677 N N . TYR A 1 350 ? -10.819 -2.266 4.385 1.00 35.34 350 TYR A N 1
ATOM 2678 C CA . TYR A 1 350 ? -9.794 -2.157 5.417 1.00 35.34 350 TYR A CA 1
ATOM 2679 C C . TYR A 1 350 ? -10.347 -1.474 6.660 1.00 35.34 350 TYR A C 1
ATOM 2681 O O . TYR A 1 350 ? -11.064 -0.479 6.589 1.00 35.34 350 TYR A O 1
ATOM 2689 N N . LEU A 1 351 ? -10.074 -2.075 7.814 1.00 31.17 351 LEU A N 1
ATOM 2690 C CA . LEU A 1 351 ? -10.289 -1.437 9.099 1.00 31.17 351 LEU A CA 1
ATOM 2691 C C . LEU A 1 351 ? -9.069 -0.545 9.332 1.00 31.17 351 LEU A C 1
ATOM 2693 O O . LEU A 1 351 ? -7.988 -1.058 9.579 1.00 31.17 351 LEU A O 1
ATOM 2697 N N . HIS A 1 352 ? -9.237 0.767 9.247 1.00 36.47 352 HIS A N 1
ATOM 2698 C CA . HIS A 1 352 ? -8.411 1.683 10.017 1.00 36.47 352 HIS A CA 1
ATOM 2699 C C . HIS A 1 352 ? -9.358 2.534 10.848 1.00 36.47 352 HIS A C 1
ATOM 2701 O O . HIS A 1 352 ? -10.388 3.009 10.359 1.00 36.47 352 HIS A O 1
ATOM 2707 N N . LEU A 1 353 ? -9.053 2.669 12.135 1.00 31.00 353 LEU A N 1
ATOM 2708 C CA . LEU A 1 353 ? -9.711 3.675 12.953 1.00 31.00 353 LEU A CA 1
ATOM 2709 C C . LEU A 1 353 ? -9.419 5.060 12.381 1.00 31.00 353 LEU A C 1
ATOM 2711 O O . LEU A 1 353 ? -8.367 5.250 11.773 1.00 31.00 353 LEU A O 1
ATOM 2715 N N . PRO A 1 354 ? -10.326 6.018 12.591 1.00 33.12 354 PRO A N 1
ATOM 2716 C CA . PRO A 1 354 ? -10.390 7.221 11.779 1.00 33.12 354 PRO A CA 1
ATOM 2717 C C . PRO A 1 354 ? -9.249 8.243 11.843 1.00 33.12 354 PRO A C 1
ATOM 2719 O O . PRO A 1 354 ? -9.416 9.348 11.331 1.00 33.12 354 PRO A O 1
ATOM 2722 N N . PHE A 1 355 ? -8.115 7.908 12.449 1.00 38.38 355 PHE A N 1
ATOM 2723 C CA . PHE A 1 355 ? -6.993 8.816 12.663 1.00 38.38 355 PHE A CA 1
ATOM 2724 C C . PHE A 1 355 ? -5.674 8.100 12.428 1.00 38.38 355 PHE A C 1
ATOM 2726 O O . PHE A 1 355 ? -4.938 7.829 13.368 1.00 38.38 355 PHE A O 1
ATOM 2733 N N . GLN A 1 356 ? -5.352 7.808 11.169 1.00 34.03 356 GLN A N 1
ATOM 2734 C CA . GLN A 1 356 ? -3.976 7.431 10.829 1.00 34.03 356 GLN A CA 1
ATOM 2735 C C . GLN A 1 356 ? -3.029 8.639 10.855 1.00 34.03 356 GLN A C 1
ATOM 2737 O O . GLN A 1 356 ? -1.815 8.482 10.827 1.00 34.03 356 GLN A O 1
ATOM 2742 N N . ASP A 1 357 ? -3.563 9.851 10.987 1.00 35.72 357 ASP A N 1
ATOM 2743 C CA . ASP A 1 357 ? -2.740 11.037 11.117 1.00 35.72 357 ASP A CA 1
ATOM 2744 C C . ASP A 1 357 ? -2.803 11.533 12.569 1.00 35.72 357 ASP A C 1
ATOM 2746 O O . ASP A 1 357 ? -3.576 12.431 12.911 1.00 35.72 357 ASP A O 1
ATOM 2750 N N . GLN A 1 358 ? -1.981 10.928 13.443 1.00 35.03 358 GLN A N 1
ATOM 2751 C CA . GLN A 1 358 ? -1.666 11.459 14.786 1.00 35.03 358 GLN A CA 1
ATOM 2752 C C . GLN A 1 358 ? -1.306 12.955 14.720 1.00 35.03 358 GLN A C 1
ATOM 2754 O O . GLN A 1 358 ? -1.556 13.710 15.661 1.00 35.03 358 GLN A O 1
ATOM 2759 N N . LEU A 1 359 ? -0.757 13.396 13.581 1.00 33.47 359 LEU A N 1
ATOM 2760 C CA . LEU A 1 359 ? -0.531 14.798 13.266 1.00 33.47 359 LEU A CA 1
ATOM 2761 C C . LEU A 1 359 ? -1.871 15.539 13.129 1.00 33.47 359 LEU A C 1
ATOM 2763 O O . LEU A 1 359 ? -2.140 16.378 13.981 1.00 33.47 359 LEU A O 1
ATOM 2767 N N . SER A 1 360 ? -2.750 15.226 12.163 1.00 33.25 360 SER A N 1
ATOM 2768 C CA . SER A 1 360 ? -4.066 15.901 12.025 1.00 33.25 360 SER A CA 1
ATOM 2769 C C . SER A 1 360 ? -4.932 15.874 13.294 1.00 33.25 360 SER A C 1
ATOM 2771 O O . SER A 1 360 ? -5.612 16.858 13.591 1.00 33.25 360 SER A O 1
ATOM 2773 N N . HIS A 1 361 ? -4.856 14.805 14.091 1.00 38.59 361 HIS A N 1
ATOM 2774 C CA . HIS A 1 361 ? -5.594 14.667 15.349 1.00 38.59 361 HIS A CA 1
ATOM 2775 C C . HIS A 1 361 ? -5.087 15.618 16.451 1.00 38.59 361 HIS A C 1
ATOM 2777 O O . HIS A 1 361 ? -5.903 16.251 17.129 1.00 38.59 361 HIS A O 1
ATOM 2783 N N . ARG A 1 362 ? -3.760 15.810 16.578 1.00 36.12 362 ARG A N 1
ATOM 2784 C CA . ARG A 1 362 ? -3.168 16.858 17.439 1.00 36.12 362 ARG A CA 1
ATOM 2785 C C . ARG A 1 362 ? -3.667 18.257 17.070 1.00 36.12 362 ARG A C 1
ATOM 2787 O O . ARG A 1 362 ? -3.881 19.075 17.962 1.00 36.12 362 ARG A O 1
ATOM 2794 N N . TRP A 1 363 ? -3.857 18.525 15.778 1.00 39.78 363 TRP A N 1
ATOM 2795 C CA . TRP A 1 363 ? -4.312 19.826 15.275 1.00 39.78 363 TRP A CA 1
ATOM 2796 C C . TRP A 1 363 ? -5.812 20.038 15.503 1.00 39.78 363 TRP A C 1
ATOM 2798 O O . TRP A 1 363 ? -6.218 21.062 16.047 1.00 39.78 363 TRP A O 1
ATOM 2808 N N . TYR A 1 364 ? -6.634 19.041 15.172 1.00 38.19 364 TYR A N 1
ATOM 2809 C CA . TYR A 1 364 ? -8.090 19.141 15.275 1.00 38.19 364 TYR A CA 1
ATOM 2810 C C . TYR A 1 364 ? -8.575 19.266 16.726 1.00 38.19 364 TYR A C 1
ATOM 2812 O O . TYR A 1 364 ? -9.459 20.074 17.005 1.00 38.19 364 TYR A O 1
ATOM 2820 N N . LEU A 1 365 ? -7.991 18.513 17.667 1.00 37.78 365 LEU A N 1
ATOM 2821 C CA . LEU A 1 365 ? -8.370 18.604 19.082 1.00 37.78 365 LEU A CA 1
ATOM 2822 C C . LEU A 1 365 ? -7.937 19.920 19.738 1.00 37.78 365 LEU A C 1
ATOM 2824 O O . LEU A 1 365 ? -8.599 20.344 20.676 1.00 37.78 365 LEU A O 1
ATOM 2828 N N . ARG A 1 366 ? -6.868 20.573 19.262 1.00 39.84 366 ARG A N 1
ATOM 2829 C CA . ARG A 1 366 ? -6.385 21.843 19.832 1.00 39.84 366 ARG A CA 1
ATOM 2830 C C . ARG A 1 366 ? -7.205 23.055 19.388 1.00 39.84 366 ARG A C 1
ATOM 2832 O O . ARG A 1 366 ? -7.273 24.035 20.119 1.00 39.84 366 ARG A O 1
ATOM 2839 N N . ASP A 1 367 ? -7.797 22.993 18.198 1.00 35.56 367 ASP A N 1
ATOM 2840 C CA . ASP A 1 367 ? -8.573 24.105 17.638 1.00 35.56 367 ASP A CA 1
ATOM 2841 C C . ASP A 1 367 ? -10.083 24.011 17.952 1.00 35.56 367 ASP A C 1
ATOM 2843 O O . ASP A 1 367 ? -10.811 24.983 17.741 1.00 35.56 367 ASP A O 1
ATOM 2847 N N . TYR A 1 368 ? -10.575 22.861 18.444 1.00 36.66 368 TYR A N 1
ATOM 2848 C CA . TYR A 1 368 ? -12.008 22.608 18.690 1.00 36.66 368 TYR A CA 1
ATOM 2849 C C . TYR A 1 368 ? -12.388 22.190 20.124 1.00 36.66 368 TYR A C 1
ATOM 2851 O O . TYR A 1 368 ? -13.588 22.164 20.424 1.00 36.66 368 TYR A O 1
ATOM 2859 N N . LEU A 1 369 ? -11.426 21.875 20.999 1.00 32.62 369 LEU A N 1
ATOM 2860 C CA . LEU A 1 369 ? -11.621 21.755 22.455 1.00 32.62 369 LEU A CA 1
ATOM 2861 C C . LEU A 1 369 ? -10.879 22.889 23.157 1.00 32.62 369 LEU A C 1
ATOM 2863 O O . LEU A 1 369 ? -11.427 23.371 24.174 1.00 32.62 369 LEU A O 1
#

pLDDT: mean 72.5, std 20.94, range [25.73, 95.0]

InterPro domains:
  IPR011547 SLC26A/SulP transporter domain [PF00916] (32-324)
  IPR052706 Membrane-associated Transporter-like [PTHR43310] (13-326)